Protein AF-A0A2V7D131-F1 (afdb_monomer_lite)

Structure (mmCIF, N/CA/C/O backbone):
data_AF-A0A2V7D131-F1
#
_entry.id   AF-A0A2V7D131-F1
#
loop_
_atom_site.group_PDB
_atom_site.id
_atom_site.type_symbol
_atom_site.label_atom_id
_atom_site.label_alt_id
_atom_site.label_comp_id
_atom_site.label_asym_id
_atom_site.label_entity_id
_atom_site.label_seq_id
_atom_site.pdbx_PDB_ins_code
_atom_site.Cartn_x
_atom_site.Cartn_y
_atom_site.Cartn_z
_atom_site.occupancy
_atom_site.B_iso_or_equiv
_atom_site.auth_seq_id
_atom_site.auth_comp_id
_atom_site.auth_asym_id
_atom_site.auth_atom_id
_atom_site.pdbx_PDB_model_num
ATOM 1 N N . MET A 1 1 ? -12.933 -25.892 36.777 1.00 50.97 1 MET A N 1
ATOM 2 C CA . MET A 1 1 ? -11.598 -25.516 36.263 1.00 50.97 1 MET A CA 1
ATOM 3 C C . MET A 1 1 ? -10.912 -26.830 35.918 1.00 50.97 1 MET A C 1
ATOM 5 O O . MET A 1 1 ? -10.945 -27.699 36.777 1.00 50.97 1 MET A O 1
ATOM 9 N N . LYS A 1 2 ? -10.465 -27.053 34.674 1.00 63.31 2 LYS A N 1
ATOM 10 C CA . LYS A 1 2 ? -9.803 -28.321 34.305 1.00 63.31 2 LYS A CA 1
ATOM 11 C C . LYS A 1 2 ? -8.409 -28.370 34.923 1.00 63.31 2 LYS A C 1
ATOM 13 O O . LYS A 1 2 ? -7.756 -27.329 34.990 1.00 63.31 2 LYS A O 1
ATOM 18 N N . ASP A 1 3 ? -7.990 -29.548 35.367 1.00 81.06 3 ASP A N 1
ATOM 19 C CA . ASP A 1 3 ? -6.649 -29.761 35.909 1.00 81.06 3 ASP A CA 1
ATOM 20 C C . ASP A 1 3 ? -5.622 -29.713 34.763 1.00 81.06 3 ASP A C 1
ATOM 22 O O . ASP A 1 3 ? -5.903 -30.169 33.650 1.00 81.06 3 ASP A O 1
ATOM 26 N N . LEU A 1 4 ? -4.435 -29.145 34.996 1.00 71.44 4 LEU A N 1
ATOM 27 C CA . LEU A 1 4 ? -3.406 -29.019 33.952 1.00 71.44 4 LEU A CA 1
ATOM 28 C C . LEU A 1 4 ? -2.977 -30.392 33.414 1.00 71.44 4 LEU A C 1
ATOM 30 O O . LEU A 1 4 ? -2.641 -30.518 32.238 1.00 71.44 4 LEU A O 1
ATOM 34 N N . CYS A 1 5 ? -3.060 -31.422 34.257 1.00 82.00 5 CYS A N 1
ATOM 35 C CA . CYS A 1 5 ? -2.783 -32.814 33.909 1.00 82.00 5 CYS A CA 1
ATOM 36 C C . CYS A 1 5 ? -3.754 -33.398 32.863 1.00 82.00 5 CYS A C 1
ATOM 38 O O . CYS A 1 5 ? -3.465 -34.435 32.270 1.00 82.00 5 CYS A O 1
ATOM 40 N N . GLU A 1 6 ? -4.897 -32.752 32.613 1.00 87.56 6 GLU A N 1
ATOM 41 C CA . GLU A 1 6 ? -5.899 -33.202 31.639 1.00 87.56 6 GLU A CA 1
ATOM 42 C C . GLU A 1 6 ? -5.685 -32.609 30.234 1.00 87.56 6 GLU A C 1
ATOM 44 O O . GLU A 1 6 ? -6.371 -32.992 29.277 1.00 87.56 6 GLU A O 1
ATOM 49 N N . VAL A 1 7 ? -4.740 -31.673 30.076 1.00 81.69 7 VAL A N 1
ATOM 50 C CA . VAL A 1 7 ? -4.440 -31.030 28.790 1.00 81.69 7 VAL A CA 1
ATOM 51 C C . VAL A 1 7 ? -3.560 -31.953 27.943 1.00 81.69 7 VAL A C 1
ATOM 53 O O . VAL A 1 7 ? -2.355 -32.061 28.143 1.00 81.69 7 VAL A O 1
ATOM 56 N N . LYS A 1 8 ? -4.172 -32.629 26.963 1.00 80.00 8 LYS A N 1
ATOM 57 C CA . LYS A 1 8 ? -3.493 -33.610 26.090 1.00 80.00 8 LYS A CA 1
ATOM 58 C C . LYS A 1 8 ? -2.602 -32.996 25.005 1.00 80.00 8 LYS A C 1
ATOM 60 O O . LYS A 1 8 ? -1.768 -33.695 24.440 1.00 80.00 8 LYS A O 1
ATOM 65 N N . ASN A 1 9 ? -2.825 -31.732 24.656 1.00 74.56 9 ASN A N 1
ATOM 66 C CA . ASN A 1 9 ? -2.108 -31.036 23.593 1.00 74.56 9 ASN A CA 1
ATOM 67 C C . ASN A 1 9 ? -2.204 -29.519 23.825 1.00 74.56 9 ASN A C 1
ATOM 69 O O . ASN A 1 9 ? -3.282 -29.025 24.151 1.00 74.56 9 ASN A O 1
ATOM 73 N N . PHE A 1 10 ? -1.095 -28.803 23.636 1.00 70.19 10 PHE A N 1
ATOM 74 C CA . PHE A 1 10 ? -1.008 -27.342 23.742 1.00 70.19 10 PHE A CA 1
ATOM 75 C C . PHE A 1 10 ? -1.137 -26.617 22.390 1.00 70.19 10 PHE A C 1
ATOM 77 O O . PHE A 1 10 ? -1.057 -25.394 22.354 1.00 70.19 10 PHE A O 1
ATOM 84 N N . GLY A 1 11 ? -1.364 -27.350 21.297 1.00 65.62 11 GLY A N 1
ATOM 85 C CA . GLY A 1 11 ? -1.467 -26.806 19.944 1.00 65.62 11 GLY A CA 1
ATOM 86 C C . GLY A 1 11 ? -0.171 -26.944 19.144 1.00 65.62 11 GLY A C 1
ATOM 87 O O . GLY A 1 11 ? 0.828 -27.492 19.616 1.00 65.62 11 GLY A O 1
ATOM 88 N N . ALA A 1 12 ? -0.205 -26.489 17.892 1.00 61.09 12 ALA A N 1
ATOM 89 C CA . ALA A 1 12 ? 0.971 -26.451 17.033 1.00 61.09 12 ALA A CA 1
ATOM 90 C C . ALA A 1 12 ? 1.884 -25.275 17.422 1.00 61.09 12 ALA A C 1
ATOM 92 O O . ALA A 1 12 ? 1.440 -24.256 17.937 1.00 61.09 12 ALA A O 1
ATOM 93 N N . ILE A 1 13 ? 3.184 -25.395 17.150 1.00 57.56 13 ILE A N 1
ATOM 94 C CA . ILE A 1 13 ? 4.185 -24.365 17.498 1.00 57.56 13 ILE A CA 1
ATOM 95 C C . ILE A 1 13 ? 3.969 -23.065 16.689 1.00 57.56 13 ILE A C 1
ATOM 97 O O . ILE A 1 13 ? 4.449 -21.996 17.071 1.00 57.56 13 ILE A O 1
ATOM 101 N N . ALA A 1 14 ? 3.259 -23.148 15.562 1.00 58.59 14 ALA A N 1
ATOM 102 C CA . ALA A 1 14 ? 3.001 -22.028 14.671 1.00 58.59 14 ALA A CA 1
ATOM 103 C C . ALA A 1 14 ? 1.663 -21.356 15.005 1.00 58.59 14 ALA A C 1
ATOM 105 O O . ALA A 1 14 ? 0.617 -21.749 14.506 1.00 58.59 14 ALA A O 1
ATOM 106 N N . ALA A 1 15 ? 1.726 -20.273 15.779 1.00 57.44 15 ALA A N 1
ATOM 107 C CA . ALA A 1 15 ? 0.575 -19.420 16.086 1.00 57.44 15 ALA A CA 1
ATOM 108 C C . ALA A 1 15 ? -0.019 -18.692 14.858 1.00 57.44 15 ALA A C 1
ATOM 110 O O . ALA A 1 15 ? -0.971 -17.938 15.007 1.00 57.44 15 ALA A O 1
ATOM 111 N N . GLU A 1 16 ? 0.568 -18.851 13.664 1.00 55.66 16 GLU A N 1
ATOM 112 C CA . GLU A 1 16 ? 0.116 -18.209 12.419 1.00 55.66 16 GLU A CA 1
ATOM 113 C C . GLU A 1 16 ? -1.157 -18.852 11.845 1.00 55.66 16 GLU A C 1
ATOM 115 O O . GLU A 1 16 ? -1.892 -18.174 11.130 1.00 55.66 16 GLU A O 1
ATOM 120 N N . ASP A 1 17 ? -1.423 -20.118 12.188 1.00 56.19 17 ASP A N 1
ATOM 121 C CA . ASP A 1 17 ? -2.595 -20.882 11.733 1.00 56.19 17 ASP A CA 1
ATOM 122 C C . ASP A 1 17 ? -3.728 -20.923 12.780 1.00 56.19 17 ASP A C 1
ATOM 124 O O . ASP A 1 17 ? -4.813 -21.446 12.512 1.00 56.19 17 ASP A O 1
ATOM 128 N N . ASP A 1 18 ? -3.486 -20.374 13.973 1.00 62.91 18 ASP A N 1
ATOM 129 C CA . ASP A 1 18 ? -4.479 -20.281 15.041 1.00 62.91 18 ASP A CA 1
ATOM 130 C C . ASP A 1 18 ? -5.432 -19.096 14.819 1.00 62.91 18 ASP A C 1
ATOM 132 O O . ASP A 1 18 ? -5.128 -18.136 14.109 1.00 62.91 18 ASP A O 1
ATOM 136 N N . ASP A 1 19 ? -6.597 -19.132 15.475 1.00 66.12 19 ASP A N 1
ATOM 137 C CA . ASP A 1 19 ? -7.554 -18.019 15.499 1.00 66.12 19 ASP A CA 1
ATOM 138 C C . ASP A 1 19 ? -6.999 -16.856 16.344 1.00 66.12 19 ASP A C 1
ATOM 140 O O . ASP A 1 19 ? -7.436 -16.604 17.471 1.00 66.12 19 ASP A O 1
ATOM 144 N N . ILE A 1 20 ? -5.989 -16.161 15.806 1.00 66.38 20 ILE A N 1
ATOM 145 C CA . ILE A 1 20 ? -5.284 -15.036 16.438 1.00 66.38 20 ILE A CA 1
ATOM 146 C C . ILE A 1 20 ? -6.285 -13.987 16.939 1.00 66.38 20 ILE A C 1
ATOM 148 O O . ILE A 1 20 ? -6.045 -13.380 17.982 1.00 66.38 20 ILE A O 1
ATOM 152 N N . LYS A 1 21 ? -7.443 -13.836 16.281 1.00 65.75 21 LYS A N 1
ATOM 153 C CA . LYS A 1 21 ? -8.531 -12.932 16.692 1.00 65.75 21 LYS A CA 1
ATOM 154 C C . LYS A 1 21 ? -8.971 -13.159 18.130 1.00 65.75 21 LYS A C 1
ATOM 156 O O . LYS A 1 21 ? -9.211 -12.201 18.859 1.00 65.75 21 LYS A O 1
ATOM 161 N N . ARG A 1 22 ? -9.086 -14.424 18.544 1.00 67.62 22 ARG A N 1
ATOM 162 C CA . ARG A 1 22 ? -9.542 -14.791 19.892 1.00 67.62 22 ARG A CA 1
ATOM 163 C C . ARG A 1 22 ? -8.502 -14.523 20.967 1.00 67.62 22 ARG A C 1
ATOM 165 O O . ARG A 1 22 ? -8.869 -14.347 22.125 1.00 67.62 22 ARG A O 1
ATOM 172 N N . PHE A 1 23 ? -7.227 -14.515 20.595 1.00 73.19 23 PHE A N 1
ATOM 173 C CA . PHE A 1 23 ? -6.116 -14.470 21.543 1.00 73.19 23 PHE A CA 1
ATOM 174 C C . PHE A 1 23 ? -5.333 -13.156 21.497 1.00 73.19 23 PHE A C 1
ATOM 176 O O . PHE A 1 23 ? -4.465 -12.934 22.342 1.00 73.19 23 PHE A O 1
ATOM 183 N N . PHE A 1 24 ? -5.629 -12.270 20.542 1.00 82.56 24 PHE A N 1
ATOM 184 C CA . PHE A 1 24 ? -4.979 -10.974 20.454 1.00 82.56 24 PHE A CA 1
ATOM 185 C C . PHE A 1 24 ? -5.442 -10.056 21.588 1.00 82.56 24 PHE A C 1
ATOM 187 O O . PHE A 1 24 ? -6.579 -9.582 21.623 1.00 82.56 24 PHE A O 1
ATOM 194 N N . VAL A 1 25 ? -4.522 -9.770 22.506 1.00 82.94 25 VAL A N 1
ATOM 195 C CA . VAL A 1 25 ? -4.705 -8.765 23.553 1.00 82.94 25 VAL A CA 1
ATOM 196 C C . VAL A 1 25 ? -4.211 -7.424 23.022 1.00 82.94 25 VAL A C 1
ATOM 198 O O . VAL A 1 25 ? -3.053 -7.296 22.624 1.00 82.94 25 VAL A O 1
ATOM 201 N N . GLN A 1 26 ? -5.090 -6.422 23.022 1.00 83.75 26 GLN A N 1
ATOM 202 C CA . GLN A 1 26 ? -4.735 -5.060 22.635 1.00 83.75 26 GLN A CA 1
ATOM 203 C C . GLN A 1 26 ? -3.676 -4.510 23.594 1.00 83.75 26 GLN A C 1
ATOM 205 O O . GLN A 1 26 ? -3.799 -4.615 24.813 1.00 83.75 26 GLN A O 1
ATOM 210 N N . THR A 1 27 ? -2.609 -3.958 23.025 1.00 87.25 27 THR A N 1
ATOM 211 C CA . THR A 1 27 ? -1.485 -3.381 23.771 1.00 87.25 27 THR A CA 1
ATOM 212 C C . THR A 1 27 ? -1.377 -1.895 23.445 1.00 87.25 27 THR A C 1
ATOM 214 O O . THR A 1 27 ? -1.829 -1.503 22.372 1.00 87.25 27 THR A O 1
ATOM 217 N N . PRO A 1 28 ? -0.697 -1.073 24.263 1.00 89.88 28 PRO A N 1
ATOM 218 C CA . PRO A 1 28 ? -0.466 0.334 23.921 1.00 89.88 28 PRO A CA 1
ATOM 219 C C . PRO A 1 28 ? 0.225 0.527 22.560 1.00 89.88 28 PRO A C 1
ATOM 221 O O . PRO A 1 28 ? -0.005 1.507 21.867 1.00 89.88 28 PRO A O 1
ATOM 224 N N . VAL A 1 29 ? 1.037 -0.449 22.129 1.00 89.94 29 VAL A N 1
ATOM 225 C CA . VAL A 1 29 ? 1.670 -0.434 20.800 1.00 89.94 29 VAL A CA 1
ATOM 226 C C . VAL A 1 29 ? 0.631 -0.510 19.681 1.00 89.94 29 VAL A C 1
ATOM 228 O O . VAL A 1 29 ? 0.853 0.070 18.625 1.00 89.94 29 VAL A O 1
ATOM 231 N N . TYR A 1 30 ? -0.482 -1.217 19.888 1.00 90.19 30 TYR A N 1
ATOM 232 C CA . TYR A 1 30 ? -1.583 -1.234 18.928 1.00 90.19 30 TYR A CA 1
ATOM 233 C C . TYR A 1 30 ? -2.188 0.166 18.781 1.00 90.19 30 TYR A C 1
ATOM 235 O O . TYR A 1 30 ? -2.276 0.653 17.659 1.00 90.19 30 TYR A O 1
ATOM 243 N N . ASP A 1 31 ? -2.494 0.836 19.893 1.00 89.56 31 ASP A N 1
ATOM 244 C CA . ASP A 1 31 ? -3.101 2.176 19.895 1.00 89.56 31 ASP A CA 1
ATOM 245 C C . ASP A 1 31 ? -2.160 3.226 19.278 1.00 89.56 31 ASP A C 1
ATOM 247 O O . ASP A 1 31 ? -2.574 4.085 18.494 1.00 89.56 31 ASP A O 1
ATOM 251 N N . ASP A 1 32 ? -0.859 3.129 19.572 1.00 91.81 32 ASP A N 1
ATOM 252 C CA . ASP A 1 32 ? 0.162 3.986 18.968 1.00 91.81 32 ASP A CA 1
ATOM 253 C C . ASP A 1 32 ? 0.207 3.821 17.439 1.00 91.81 32 ASP A C 1
ATOM 255 O O . ASP A 1 32 ? 0.414 4.795 16.715 1.00 91.81 32 ASP A O 1
ATOM 259 N N . VAL A 1 33 ? 0.059 2.589 16.938 1.00 90.88 33 VAL A N 1
ATOM 260 C CA . VAL A 1 33 ? 0.113 2.299 15.498 1.00 90.88 33 VAL A CA 1
ATOM 261 C C . VAL A 1 33 ? -1.187 2.696 14.809 1.00 90.88 33 VAL A C 1
ATOM 263 O O . VAL A 1 33 ? -1.138 3.320 13.753 1.00 90.88 33 VAL A O 1
ATOM 266 N N . GLU A 1 34 ? -2.334 2.396 15.415 1.00 87.94 34 GLU A N 1
ATOM 267 C CA . GLU A 1 34 ? -3.658 2.789 14.921 1.00 87.94 34 GLU A CA 1
ATOM 268 C C . GLU A 1 34 ? -3.796 4.317 14.822 1.00 87.94 34 GLU A C 1
ATOM 270 O O . GLU A 1 34 ? -4.268 4.833 13.811 1.00 87.94 34 GLU A O 1
ATOM 275 N N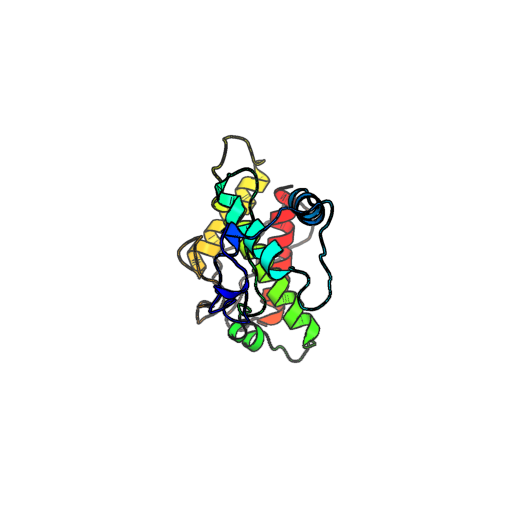 . SER A 1 35 ? -3.313 5.059 15.825 1.00 88.19 35 SER A N 1
ATOM 276 C CA . SER A 1 35 ? -3.309 6.532 15.817 1.00 88.19 35 SER A CA 1
ATOM 277 C C . SER A 1 35 ? -2.259 7.154 14.887 1.00 88.19 35 SER A C 1
ATOM 279 O O . SER A 1 35 ? -2.271 8.364 14.666 1.00 88.19 35 SER A O 1
ATOM 281 N N . GLY A 1 36 ? -1.321 6.357 14.370 1.00 88.06 36 GLY A N 1
ATOM 282 C CA . GLY A 1 36 ? -0.188 6.834 13.577 1.00 88.06 36 GLY A CA 1
ATOM 283 C C . GLY A 1 36 ? 0.950 7.464 14.391 1.00 88.06 36 GLY A C 1
ATOM 284 O O . GLY A 1 36 ? 1.953 7.869 13.802 1.00 88.06 36 GLY A O 1
ATOM 285 N N . THR A 1 37 ? 0.850 7.503 15.725 1.00 93.00 37 THR A N 1
ATOM 286 C CA . THR A 1 37 ? 1.911 7.984 16.634 1.00 93.00 37 THR A CA 1
ATOM 287 C C . THR A 1 37 ? 3.175 7.121 16.533 1.00 93.00 37 THR A C 1
ATOM 289 O O . THR A 1 37 ? 4.296 7.609 16.690 1.00 93.00 37 THR A O 1
ATOM 292 N N . ARG A 1 38 ? 3.016 5.830 16.213 1.00 91.88 38 ARG A N 1
ATOM 293 C CA . ARG A 1 38 ? 4.103 4.892 15.926 1.00 91.88 38 ARG A CA 1
ATOM 294 C C . ARG A 1 38 ? 3.951 4.310 14.529 1.00 91.88 38 ARG A C 1
ATOM 296 O O . ARG A 1 38 ? 3.079 3.496 14.266 1.00 91.88 38 ARG A O 1
ATOM 303 N N . GLN A 1 39 ? 4.888 4.653 13.654 1.00 90.19 39 GLN A N 1
ATOM 304 C CA . GLN A 1 39 ? 4.881 4.198 12.259 1.00 90.19 39 GLN A CA 1
ATOM 305 C C . GLN A 1 39 ? 5.743 2.950 12.025 1.00 90.19 39 GLN A C 1
ATOM 307 O O . GLN A 1 39 ? 5.581 2.252 11.027 1.00 90.19 39 GLN A O 1
ATOM 312 N N . VAL A 1 40 ? 6.675 2.661 12.938 1.00 92.31 40 VAL A N 1
ATOM 313 C CA . VAL A 1 40 ? 7.636 1.563 12.797 1.00 92.31 40 VAL A CA 1
ATOM 314 C C . VAL A 1 40 ? 7.599 0.679 14.038 1.00 92.31 40 VAL A C 1
ATOM 316 O O . VAL A 1 40 ? 7.800 1.140 15.162 1.00 92.31 40 VAL A O 1
ATOM 319 N N . VAL A 1 41 ? 7.371 -0.618 13.825 1.00 91.06 41 VAL A N 1
ATOM 320 C CA . VAL A 1 41 ? 7.343 -1.631 14.886 1.00 91.06 41 VAL A CA 1
ATOM 321 C C . VAL A 1 41 ? 8.481 -2.623 14.673 1.00 91.06 41 VAL A C 1
ATOM 323 O O . VAL A 1 41 ? 8.474 -3.417 13.734 1.00 91.06 41 VAL A O 1
ATOM 326 N N . ILE A 1 42 ? 9.460 -2.604 15.578 1.00 91.38 42 ILE A N 1
ATOM 327 C CA . ILE A 1 42 ? 10.614 -3.511 15.579 1.00 91.38 42 ILE A CA 1
ATOM 328 C C . ILE A 1 42 ? 10.564 -4.353 16.854 1.00 91.38 42 ILE A C 1
ATOM 330 O O . ILE A 1 42 ? 10.196 -3.872 17.921 1.00 91.38 42 ILE A O 1
ATOM 334 N N . GLY A 1 43 ? 10.941 -5.627 16.758 1.00 88.62 43 GLY A N 1
ATOM 335 C CA . GLY A 1 43 ? 10.969 -6.517 17.914 1.00 88.62 43 GLY A CA 1
ATOM 336 C C . GLY A 1 43 ? 11.554 -7.884 17.589 1.00 88.62 43 GLY A C 1
ATOM 337 O O . GLY A 1 43 ? 11.597 -8.296 16.426 1.00 88.62 43 GLY A O 1
ATOM 338 N N . ARG A 1 44 ? 11.967 -8.616 18.627 1.00 89.50 44 ARG A N 1
ATOM 339 C CA . ARG A 1 44 ? 12.545 -9.968 18.517 1.00 89.50 44 ARG A CA 1
ATOM 340 C C . ARG A 1 44 ? 11.569 -10.960 17.861 1.00 89.50 44 ARG A C 1
ATOM 342 O O . ARG A 1 44 ? 10.363 -10.708 17.758 1.00 89.50 44 ARG A O 1
ATOM 349 N N . LYS A 1 45 ? 12.079 -12.101 17.386 1.00 85.12 45 LYS A N 1
ATOM 350 C CA . LYS A 1 45 ? 11.230 -13.220 16.935 1.00 85.12 45 LYS A CA 1
ATOM 351 C C . LYS A 1 45 ? 10.296 -13.633 18.083 1.00 85.12 45 LYS A C 1
ATOM 353 O O . LYS A 1 45 ? 10.738 -13.683 19.225 1.00 85.12 45 LYS A O 1
ATOM 358 N N . GLY A 1 46 ? 9.017 -13.859 17.782 1.00 81.62 46 GLY A N 1
ATOM 359 C CA . GLY A 1 46 ? 7.993 -14.177 18.787 1.00 81.62 46 GLY A CA 1
ATOM 360 C C . GLY A 1 46 ? 7.365 -12.972 19.504 1.00 81.62 46 GLY A C 1
ATOM 361 O O . GLY A 1 46 ? 6.415 -13.158 20.246 1.00 81.62 46 GLY A O 1
ATOM 362 N N . ALA A 1 47 ? 7.805 -11.733 19.250 1.00 84.94 47 ALA A N 1
ATOM 363 C CA . ALA A 1 47 ? 7.253 -10.534 19.905 1.00 84.94 47 ALA A CA 1
ATOM 364 C C . ALA A 1 47 ? 5.845 -10.106 19.416 1.00 84.94 47 ALA A C 1
ATOM 366 O O . ALA A 1 47 ? 5.465 -8.957 19.594 1.00 84.94 47 ALA A O 1
ATOM 367 N N . GLY A 1 48 ? 5.102 -10.972 18.719 1.00 85.25 48 GLY A N 1
ATOM 368 C CA . GLY A 1 48 ? 3.721 -10.681 18.306 1.00 85.25 48 GLY A CA 1
ATOM 369 C C . GLY A 1 48 ? 3.538 -9.687 17.148 1.00 85.25 48 GLY A C 1
ATOM 370 O O . GLY A 1 48 ? 2.416 -9.274 16.891 1.00 85.25 48 GLY A O 1
ATOM 371 N N . LYS A 1 49 ? 4.591 -9.317 16.403 1.00 89.94 49 LYS A N 1
ATOM 372 C CA . LYS A 1 49 ? 4.489 -8.365 15.269 1.00 89.94 49 LYS A CA 1
ATOM 373 C C . LYS A 1 49 ? 3.473 -8.794 14.203 1.00 89.94 49 LYS A C 1
ATOM 375 O O . LYS A 1 49 ? 2.707 -7.968 13.726 1.00 89.94 49 LYS A O 1
ATOM 380 N N . THR A 1 50 ? 3.462 -10.080 13.848 1.00 86.19 50 THR A N 1
ATOM 381 C CA . THR A 1 50 ? 2.494 -10.639 12.892 1.00 86.19 50 THR A CA 1
ATOM 382 C C . THR A 1 50 ? 1.073 -10.550 13.440 1.00 86.19 50 THR A C 1
ATOM 384 O O . THR A 1 50 ? 0.171 -10.162 12.710 1.00 86.19 50 THR A O 1
ATOM 387 N N . ALA A 1 51 ? 0.882 -10.829 14.733 1.00 86.44 51 ALA A N 1
ATOM 388 C CA . ALA A 1 51 ? -0.420 -10.716 15.381 1.00 86.44 51 ALA A CA 1
ATOM 389 C C . ALA A 1 51 ? -0.914 -9.261 15.410 1.00 86.44 51 ALA A C 1
ATOM 391 O O . ALA A 1 51 ? -2.067 -9.010 15.087 1.00 86.44 51 ALA A O 1
ATOM 392 N N . LEU A 1 52 ? -0.028 -8.299 15.700 1.00 88.81 52 LEU A N 1
ATOM 393 C CA . LEU A 1 52 ? -0.335 -6.868 15.619 1.00 88.81 52 LEU A CA 1
ATOM 394 C C . LEU A 1 52 ? -0.755 -6.454 14.198 1.00 88.81 52 LEU A C 1
ATOM 396 O O . LEU A 1 52 ? -1.761 -5.775 14.030 1.00 88.81 52 LEU A O 1
ATOM 400 N N . TYR A 1 53 ? -0.003 -6.884 13.180 1.00 88.31 53 TYR A N 1
ATOM 401 C CA . TYR A 1 53 ? -0.315 -6.628 11.771 1.00 88.31 53 TYR A CA 1
ATOM 402 C C . TYR A 1 53 ? -1.684 -7.193 11.363 1.00 88.31 53 TYR A C 1
ATOM 404 O O . TYR A 1 53 ? -2.472 -6.487 10.739 1.00 88.31 53 TYR A O 1
ATOM 412 N N . LEU A 1 54 ? -1.981 -8.444 11.730 1.00 86.56 54 LEU A N 1
ATOM 413 C CA . LEU A 1 54 ? -3.267 -9.075 11.426 1.00 86.56 54 LEU A CA 1
ATOM 414 C C . LEU A 1 54 ? -4.415 -8.372 12.156 1.00 86.56 54 LEU A C 1
ATOM 416 O O . LEU A 1 54 ? -5.405 -8.027 11.519 1.00 86.56 54 LEU A O 1
ATOM 420 N N . ALA A 1 55 ? -4.241 -8.060 13.443 1.00 86.44 55 ALA A N 1
ATOM 421 C CA . ALA A 1 55 ? -5.246 -7.356 14.233 1.00 86.44 55 ALA A CA 1
ATOM 422 C C . ALA A 1 55 ? -5.604 -5.980 13.644 1.00 86.44 55 ALA A C 1
ATOM 424 O O . ALA A 1 55 ? -6.779 -5.622 13.617 1.00 86.44 55 ALA A O 1
ATOM 425 N N . LEU A 1 56 ? -4.617 -5.224 13.143 1.00 87.19 56 LEU A N 1
ATOM 426 C CA . LEU A 1 56 ? -4.847 -3.932 12.483 1.00 87.19 56 LEU A CA 1
ATOM 427 C C . LEU A 1 56 ? -5.672 -4.071 11.201 1.00 87.19 56 LEU A C 1
ATOM 429 O O . LEU A 1 56 ? -6.544 -3.250 10.946 1.00 87.19 56 LEU A O 1
ATOM 433 N N . ILE A 1 57 ? -5.408 -5.099 10.391 1.00 86.12 57 ILE A N 1
ATOM 434 C CA . ILE A 1 57 ? -6.144 -5.332 9.140 1.00 86.12 57 ILE A CA 1
ATOM 435 C C . ILE A 1 57 ? -7.572 -5.781 9.434 1.00 86.12 57 ILE A C 1
ATOM 437 O O . ILE A 1 57 ? -8.515 -5.296 8.817 1.00 86.12 57 ILE A O 1
ATOM 441 N N . GLU A 1 58 ? -7.743 -6.696 10.381 1.00 81.50 58 GLU A N 1
ATOM 442 C CA . GLU A 1 58 ? -9.042 -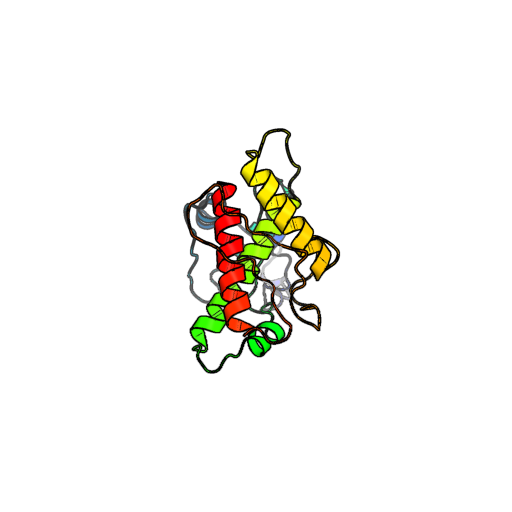7.289 10.698 1.00 81.50 58 GLU A CA 1
ATOM 443 C C . GLU A 1 58 ? -9.997 -6.303 11.370 1.00 81.50 58 GLU A C 1
ATOM 445 O O . GLU A 1 58 ? -11.203 -6.380 11.164 1.00 81.50 58 GLU A O 1
ATOM 450 N N . ARG A 1 59 ? -9.480 -5.351 12.151 1.00 78.75 59 ARG A N 1
ATOM 451 C CA . ARG A 1 59 ? -10.318 -4.356 12.831 1.00 78.75 59 ARG A CA 1
ATOM 452 C C . ARG A 1 59 ? -10.818 -3.237 11.922 1.00 78.75 59 ARG A C 1
ATOM 454 O O . ARG A 1 59 ? -11.688 -2.495 12.346 1.00 78.75 59 ARG A O 1
ATOM 461 N N . THR A 1 60 ? -10.387 -3.183 10.660 1.00 73.12 60 THR A N 1
ATOM 462 C CA . THR A 1 60 ? -10.922 -2.226 9.668 1.00 73.12 60 THR A CA 1
ATOM 463 C C . THR A 1 60 ? -12.416 -2.402 9.377 1.00 73.12 60 THR A C 1
ATOM 465 O O . THR A 1 60 ? -13.061 -1.477 8.878 1.00 73.12 60 THR A O 1
ATOM 468 N N . ASP A 1 61 ? -12.992 -3.557 9.731 1.00 66.19 61 ASP A N 1
ATOM 469 C CA . ASP A 1 61 ? -14.429 -3.827 9.622 1.00 66.19 61 ASP A CA 1
ATOM 470 C C . ASP A 1 61 ? -15.281 -2.844 10.453 1.00 66.19 61 ASP A C 1
ATOM 472 O O . ASP A 1 61 ? -16.446 -2.604 10.125 1.00 66.19 61 ASP A O 1
ATOM 476 N N . ASP A 1 62 ? -14.703 -2.213 11.485 1.00 65.19 62 ASP A N 1
ATOM 477 C CA . ASP A 1 62 ? -15.371 -1.203 12.315 1.00 65.19 62 ASP A CA 1
ATOM 478 C C . ASP A 1 62 ? -15.460 0.201 11.666 1.00 65.19 62 ASP A C 1
ATOM 480 O O . ASP A 1 62 ? -16.023 1.131 12.253 1.00 65.19 62 ASP A O 1
ATOM 484 N N . ARG A 1 63 ? -14.972 0.342 10.421 1.00 61.66 63 ARG A N 1
ATOM 485 C CA . ARG A 1 63 ? -14.990 1.541 9.557 1.00 61.66 63 ARG A CA 1
ATOM 486 C C . ARG A 1 63 ? -14.371 2.812 10.156 1.00 61.66 63 ARG A C 1
ATOM 488 O O . ARG A 1 63 ? -14.563 3.889 9.585 1.00 61.66 63 ARG A O 1
ATOM 495 N N . LYS A 1 64 ? -13.638 2.743 11.272 1.00 71.12 64 LYS A N 1
ATOM 496 C CA . LYS A 1 64 ? -13.013 3.941 11.868 1.00 71.12 64 LYS A CA 1
ATOM 497 C C . LYS A 1 64 ? -11.706 4.335 11.189 1.00 71.12 64 LYS A C 1
ATOM 499 O O . LYS A 1 64 ? -11.357 5.513 11.195 1.00 71.12 64 LYS A O 1
ATOM 504 N N . PHE A 1 65 ? -11.018 3.374 10.584 1.00 77.75 65 PHE A N 1
ATOM 505 C CA . PHE A 1 65 ? -9.791 3.580 9.823 1.00 77.75 65 PHE A CA 1
ATOM 506 C C . PHE A 1 65 ? -9.654 2.514 8.728 1.00 77.75 65 PHE A C 1
ATOM 508 O O . PHE A 1 65 ? -10.370 1.513 8.713 1.00 77.75 65 PHE A O 1
ATOM 515 N N . PHE A 1 66 ? -8.720 2.736 7.804 1.00 80.06 66 PHE A N 1
ATOM 516 C CA . PHE A 1 66 ? -8.423 1.814 6.711 1.00 80.06 66 PHE A CA 1
ATOM 517 C C . PHE A 1 66 ? -7.022 1.246 6.878 1.00 80.06 66 PHE A C 1
ATOM 519 O O . PHE A 1 66 ? -6.071 1.978 7.148 1.00 80.06 66 PHE A O 1
ATOM 526 N N . ALA A 1 67 ? -6.883 -0.056 6.655 1.00 83.75 67 ALA A N 1
ATOM 527 C CA . ALA A 1 67 ? -5.599 -0.733 6.618 1.00 83.75 67 ALA A CA 1
ATOM 528 C C . ALA A 1 67 ? -5.567 -1.708 5.439 1.00 83.75 67 ALA A C 1
ATOM 530 O O . ALA A 1 67 ? -6.503 -2.473 5.198 1.00 83.75 67 ALA A O 1
ATOM 531 N N . ARG A 1 68 ? -4.465 -1.678 4.689 1.00 83.56 68 ARG A N 1
ATOM 532 C CA . ARG A 1 68 ? -4.168 -2.640 3.626 1.00 83.56 68 ARG A CA 1
ATOM 533 C C . ARG A 1 68 ? -2.855 -3.330 3.940 1.00 83.56 68 ARG A C 1
ATOM 535 O O . ARG A 1 68 ? -1.845 -2.691 4.221 1.00 83.56 68 ARG A O 1
ATOM 542 N N . GLY A 1 69 ? -2.900 -4.654 3.915 1.00 84.94 69 GLY A N 1
ATOM 543 C CA . GLY A 1 69 ? -1.757 -5.493 4.208 1.00 84.94 69 GLY A CA 1
ATOM 544 C C . GLY A 1 69 ? -0.833 -5.649 3.009 1.00 84.94 69 GLY A C 1
ATOM 545 O O . GLY A 1 69 ? -1.227 -6.225 1.999 1.00 84.94 69 GLY A O 1
ATOM 546 N N . LEU A 1 70 ? 0.408 -5.191 3.148 1.00 85.50 70 LEU A N 1
ATOM 547 C CA . LEU A 1 70 ? 1.477 -5.393 2.175 1.00 85.50 70 LEU A CA 1
ATOM 548 C C . LEU A 1 70 ? 2.536 -6.329 2.762 1.00 85.50 70 LEU A C 1
ATOM 550 O O . LEU A 1 70 ? 3.499 -5.894 3.393 1.00 85.50 70 LEU A O 1
ATOM 554 N N . ALA A 1 71 ? 2.358 -7.637 2.579 1.00 83.56 71 ALA A N 1
ATOM 555 C CA . ALA A 1 71 ? 3.322 -8.614 3.070 1.00 83.56 71 ALA A CA 1
ATOM 556 C C . ALA A 1 71 ? 4.483 -8.802 2.081 1.00 83.56 71 ALA A C 1
ATOM 558 O O . ALA A 1 71 ? 4.296 -8.862 0.869 1.00 83.56 71 ALA A O 1
ATOM 559 N N . PHE A 1 72 ? 5.700 -8.983 2.598 1.00 79.88 72 PHE A N 1
ATOM 560 C CA . PHE A 1 72 ? 6.886 -9.212 1.762 1.00 79.88 72 PHE A CA 1
ATOM 561 C C . PHE A 1 72 ? 6.771 -10.466 0.876 1.00 79.88 72 PHE A C 1
ATOM 563 O O . PHE A 1 72 ? 7.275 -10.485 -0.243 1.00 79.88 72 PHE A O 1
ATOM 570 N N . ARG A 1 73 ? 6.068 -11.508 1.345 1.00 79.06 73 ARG A N 1
ATOM 571 C CA . ARG A 1 73 ? 5.793 -12.723 0.553 1.00 79.06 73 ARG A CA 1
ATOM 572 C C . ARG A 1 73 ? 4.962 -12.447 -0.703 1.00 79.06 73 ARG A C 1
ATOM 574 O O . ARG A 1 73 ? 5.073 -13.179 -1.677 1.00 79.06 73 ARG A O 1
ATOM 581 N N . ASP A 1 74 ? 4.151 -11.393 -0.662 1.00 75.81 74 ASP A N 1
ATOM 582 C CA . ASP A 1 74 ? 3.277 -10.951 -1.744 1.00 75.81 74 ASP A CA 1
ATOM 583 C C . ASP A 1 74 ? 3.997 -9.976 -2.693 1.00 75.81 74 ASP A C 1
ATOM 585 O O . ASP A 1 74 ? 3.371 -9.361 -3.560 1.00 75.81 74 ASP A O 1
ATOM 589 N N . TYR A 1 75 ? 5.318 -9.817 -2.546 1.00 79.69 75 TYR A N 1
ATOM 590 C CA . TYR A 1 75 ? 6.102 -8.968 -3.426 1.00 79.69 75 TYR A CA 1
ATOM 591 C C . TYR A 1 75 ? 6.082 -9.511 -4.866 1.00 79.69 75 TYR A C 1
ATOM 593 O O . TYR A 1 75 ? 6.405 -10.682 -5.095 1.00 79.69 75 TYR A O 1
ATOM 601 N N . PRO A 1 76 ? 5.744 -8.683 -5.869 1.00 75.62 76 PRO A N 1
ATOM 602 C CA . PRO A 1 76 ? 5.661 -9.108 -7.257 1.00 75.62 76 PRO A CA 1
ATOM 603 C C . PRO A 1 76 ? 7.066 -9.242 -7.858 1.00 75.62 76 PRO A C 1
ATOM 605 O O . PRO A 1 76 ? 7.544 -8.382 -8.594 1.00 75.62 76 PRO A O 1
ATOM 608 N N . TRP A 1 77 ? 7.744 -10.356 -7.588 1.00 77.06 77 TRP A N 1
ATOM 609 C CA . TRP A 1 77 ? 9.083 -10.631 -8.124 1.00 77.06 77 TRP A CA 1
ATOM 610 C C . TRP A 1 77 ? 9.142 -10.585 -9.653 1.00 77.06 77 TRP A C 1
ATOM 612 O O . TRP A 1 77 ? 10.118 -10.099 -10.222 1.00 77.06 77 TRP A O 1
ATOM 622 N N . ALA A 1 78 ? 8.071 -11.027 -10.318 1.00 72.69 78 ALA A N 1
ATOM 623 C CA . ALA A 1 78 ? 7.946 -10.935 -11.769 1.00 72.69 78 ALA A CA 1
ATOM 624 C C . ALA A 1 78 ? 7.969 -9.480 -12.259 1.00 72.69 78 ALA A C 1
ATOM 626 O O . ALA A 1 78 ? 8.525 -9.199 -13.319 1.00 72.69 78 ALA A O 1
ATOM 627 N N . LEU A 1 79 ? 7.404 -8.555 -11.477 1.00 70.25 79 LEU A N 1
ATOM 628 C CA . LEU A 1 79 ? 7.495 -7.136 -11.769 1.00 70.25 79 LEU A CA 1
ATOM 629 C C . LEU A 1 79 ? 8.923 -6.627 -11.607 1.00 70.25 79 LEU A C 1
ATOM 631 O O . LEU A 1 79 ? 9.488 -6.026 -12.517 1.00 70.25 79 LEU A O 1
ATOM 635 N N . HIS A 1 80 ? 9.504 -6.901 -10.443 1.00 76.19 80 HIS A N 1
ATOM 636 C CA . HIS A 1 80 ? 10.847 -6.454 -10.106 1.00 76.19 80 HIS A CA 1
ATOM 637 C C . HIS A 1 80 ? 11.879 -6.892 -11.158 1.00 76.19 80 HIS A C 1
ATOM 639 O O . HIS A 1 80 ? 12.743 -6.109 -11.547 1.00 76.19 80 HIS A O 1
ATOM 645 N N . ALA A 1 81 ? 11.760 -8.126 -11.658 1.00 74.56 81 ALA A N 1
ATOM 646 C CA . ALA A 1 81 ? 12.640 -8.666 -12.689 1.00 74.56 81 ALA A CA 1
ATOM 647 C C . ALA A 1 81 ? 12.508 -7.942 -14.042 1.00 74.56 81 ALA A C 1
ATOM 649 O O . ALA A 1 81 ? 13.503 -7.777 -14.740 1.00 74.56 81 ALA A O 1
ATOM 650 N N . ARG A 1 82 ? 11.305 -7.483 -14.413 1.00 71.12 82 ARG A N 1
ATOM 651 C CA . ARG A 1 82 ? 11.063 -6.778 -15.686 1.00 71.12 82 ARG A CA 1
ATOM 652 C C . ARG A 1 82 ? 11.614 -5.353 -15.705 1.00 71.12 82 ARG A C 1
ATOM 654 O O . ARG A 1 82 ? 11.913 -4.845 -16.777 1.00 71.12 82 ARG A O 1
ATOM 661 N N . TYR A 1 83 ? 11.790 -4.738 -14.538 1.00 65.75 83 TYR A N 1
ATOM 662 C CA . TYR A 1 83 ? 12.397 -3.411 -14.389 1.00 65.75 83 TYR A CA 1
ATOM 663 C C . TYR A 1 83 ? 13.896 -3.460 -14.095 1.00 65.75 83 TYR A C 1
ATOM 665 O O . TYR A 1 83 ? 14.465 -2.507 -13.562 1.00 65.75 83 TYR A O 1
ATOM 673 N N . ALA A 1 84 ? 14.549 -4.582 -14.405 1.00 63.00 84 ALA A N 1
ATOM 674 C CA . ALA A 1 84 ? 15.988 -4.737 -14.294 1.00 63.00 84 ALA A CA 1
ATOM 675 C C . ALA A 1 84 ? 16.725 -3.927 -15.373 1.00 63.00 84 ALA A C 1
ATOM 677 O O . ALA A 1 84 ? 17.236 -4.497 -16.331 1.00 63.00 84 ALA A O 1
ATOM 678 N N . HIS A 1 85 ? 16.806 -2.602 -15.221 1.00 67.00 85 HIS A N 1
ATOM 679 C CA . HIS A 1 85 ? 17.675 -1.790 -16.070 1.00 67.00 85 HIS A CA 1
ATOM 680 C C . HIS A 1 85 ? 19.136 -1.858 -15.585 1.00 67.00 85 HIS A C 1
ATOM 682 O O . HIS A 1 85 ? 19.372 -1.741 -14.373 1.00 67.00 85 HIS A O 1
ATOM 688 N N . PRO A 1 86 ? 20.123 -2.019 -16.493 1.00 65.50 86 PRO A N 1
ATOM 689 C CA . PRO A 1 86 ? 21.541 -2.119 -16.137 1.00 65.50 86 PRO A CA 1
ATOM 690 C C . PRO A 1 86 ? 22.091 -0.897 -15.394 1.00 65.50 86 PRO A C 1
ATOM 692 O O . PRO A 1 86 ? 22.991 -1.045 -14.574 1.00 65.50 86 PRO A O 1
ATOM 695 N N . ALA A 1 87 ? 21.546 0.294 -15.662 1.00 71.06 87 ALA A N 1
ATOM 696 C CA . ALA A 1 87 ? 21.996 1.539 -15.033 1.00 71.06 87 ALA A CA 1
ATOM 697 C C . ALA A 1 87 ? 21.475 1.744 -13.600 1.00 71.06 87 ALA A C 1
ATOM 699 O O . ALA A 1 87 ? 21.964 2.629 -12.910 1.00 71.06 87 ALA A O 1
ATOM 700 N N . MET A 1 88 ? 20.504 0.944 -13.145 1.00 73.56 88 MET A N 1
ATOM 701 C CA . MET A 1 88 ? 20.009 1.012 -11.769 1.00 73.56 88 MET A CA 1
ATOM 702 C C . MET A 1 88 ? 20.687 -0.032 -10.891 1.00 73.56 88 MET A C 1
ATOM 704 O O . MET A 1 88 ? 20.944 -1.172 -11.293 1.00 73.56 88 MET A O 1
ATOM 708 N N . THR A 1 89 ? 20.897 0.313 -9.631 1.00 82.69 89 THR A N 1
ATOM 709 C CA . THR A 1 89 ? 21.270 -0.656 -8.610 1.00 82.69 89 THR A CA 1
ATOM 710 C C . THR A 1 89 ? 20.087 -1.574 -8.287 1.00 82.69 89 THR A C 1
ATOM 712 O O . THR A 1 89 ? 18.913 -1.257 -8.494 1.00 82.69 89 THR A O 1
ATOM 715 N N . ARG A 1 90 ? 20.375 -2.753 -7.723 1.00 79.62 90 ARG A N 1
ATOM 716 C CA . ARG A 1 90 ? 19.327 -3.664 -7.223 1.00 79.62 90 ARG A CA 1
ATOM 717 C C . ARG A 1 90 ? 18.440 -2.990 -6.171 1.00 79.62 90 ARG A C 1
ATOM 719 O O . ARG A 1 90 ? 17.241 -3.257 -6.124 1.00 79.62 90 ARG A O 1
ATOM 726 N N . TYR A 1 91 ? 19.043 -2.138 -5.347 1.00 82.94 91 TYR A N 1
ATOM 727 C CA . TYR A 1 91 ? 18.366 -1.417 -4.280 1.00 82.94 91 TYR A CA 1
ATOM 728 C C . TYR A 1 91 ? 17.343 -0.412 -4.826 1.00 82.94 91 TYR A C 1
ATOM 730 O O . TYR A 1 91 ? 16.185 -0.446 -4.417 1.00 82.94 91 TYR A O 1
ATOM 738 N N . GLU A 1 92 ? 17.727 0.415 -5.801 1.00 82.44 92 GLU A N 1
ATOM 739 C CA . GLU A 1 92 ? 16.831 1.415 -6.406 1.00 82.44 92 GLU A CA 1
ATOM 740 C C . GLU A 1 92 ? 15.614 0.766 -7.062 1.00 82.44 92 GLU A C 1
ATOM 742 O O . GLU A 1 92 ? 14.480 1.178 -6.823 1.00 82.44 92 GLU A O 1
ATOM 747 N N 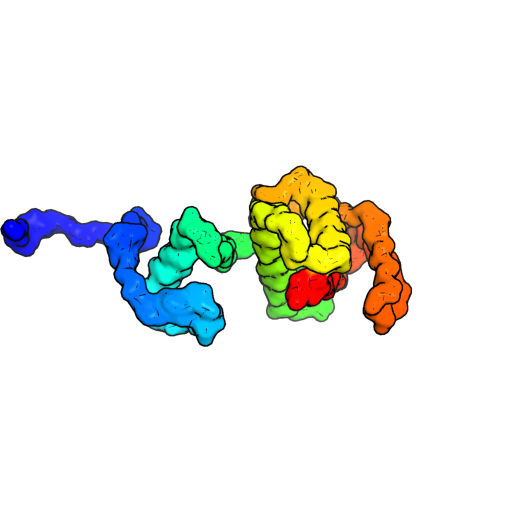. ARG A 1 93 ? 15.817 -0.335 -7.793 1.00 80.38 93 ARG A N 1
ATOM 748 C CA . ARG A 1 93 ? 14.710 -1.095 -8.396 1.00 80.38 93 ARG A CA 1
ATOM 749 C C . ARG A 1 93 ? 13.735 -1.641 -7.366 1.00 80.38 93 ARG A C 1
ATOM 751 O O . ARG A 1 93 ? 12.520 -1.654 -7.581 1.00 80.38 93 ARG A O 1
ATOM 758 N N . PHE A 1 94 ? 14.275 -2.134 -6.256 1.00 83.31 94 PHE A N 1
ATOM 759 C CA . PHE A 1 94 ? 13.474 -2.665 -5.165 1.00 83.31 94 PHE A CA 1
ATOM 760 C C . PHE A 1 94 ? 12.626 -1.556 -4.540 1.00 83.31 94 PHE A C 1
ATOM 762 O O . PHE A 1 94 ? 11.416 -1.732 -4.385 1.00 83.31 94 PHE A O 1
ATOM 769 N N . LEU A 1 95 ? 13.240 -0.399 -4.276 1.00 85.69 95 LEU A N 1
ATOM 770 C CA . LEU A 1 95 ? 12.571 0.781 -3.740 1.00 85.69 95 LEU A CA 1
ATOM 771 C C . LEU A 1 95 ? 11.477 1.299 -4.683 1.00 85.69 95 LEU A C 1
ATOM 773 O O . LEU A 1 95 ? 10.353 1.521 -4.239 1.00 85.69 95 LEU A O 1
ATOM 777 N N . ALA A 1 96 ? 11.773 1.451 -5.975 1.00 83.88 96 ALA A N 1
ATOM 778 C CA . ALA A 1 96 ? 10.818 1.938 -6.969 1.00 83.88 96 ALA A CA 1
ATOM 779 C C . ALA A 1 96 ? 9.592 1.020 -7.086 1.00 83.88 96 ALA A C 1
ATOM 781 O O . ALA A 1 96 ? 8.458 1.496 -7.150 1.00 83.88 96 ALA A O 1
ATOM 782 N N . SER A 1 97 ? 9.805 -0.298 -7.045 1.00 83.06 97 SER A N 1
ATOM 783 C CA . SER A 1 97 ? 8.713 -1.276 -7.085 1.00 83.06 97 SER A CA 1
ATOM 784 C C . SER A 1 97 ? 7.843 -1.205 -5.828 1.00 83.06 97 SER A C 1
ATOM 786 O O . SER A 1 97 ? 6.622 -1.209 -5.935 1.00 83.06 97 SER A O 1
ATOM 788 N N . TRP A 1 98 ? 8.443 -1.105 -4.636 1.00 86.88 98 TRP A N 1
ATOM 789 C CA . TRP A 1 98 ? 7.679 -0.984 -3.390 1.00 86.88 98 TRP A CA 1
ATOM 790 C C . TRP A 1 98 ? 6.896 0.321 -3.299 1.00 86.88 98 TRP A C 1
ATOM 792 O O . TRP A 1 98 ? 5.735 0.288 -2.904 1.00 86.88 98 TRP A O 1
ATOM 802 N N . LYS A 1 99 ? 7.491 1.448 -3.710 1.00 89.19 99 LYS A N 1
ATOM 803 C CA . LYS A 1 99 ? 6.791 2.740 -3.781 1.00 89.19 99 LYS A CA 1
ATOM 804 C C . LYS A 1 99 ? 5.529 2.632 -4.630 1.00 89.19 99 LYS A C 1
ATOM 806 O O . LYS A 1 99 ? 4.457 3.015 -4.171 1.00 89.19 99 LYS A O 1
ATOM 811 N N . PHE A 1 100 ? 5.647 2.031 -5.812 1.00 86.75 100 PHE A N 1
ATOM 812 C CA . PHE A 1 100 ? 4.518 1.847 -6.714 1.00 86.75 100 PHE A CA 1
ATOM 813 C C . PHE A 1 100 ? 3.395 1.041 -6.057 1.00 86.75 100 PHE A C 1
ATOM 815 O O . PHE A 1 100 ? 2.246 1.471 -6.057 1.00 86.75 100 PHE A O 1
ATOM 822 N N . LEU A 1 101 ? 3.724 -0.095 -5.438 1.00 86.12 101 LEU A N 1
ATOM 823 C CA . LEU A 1 101 ? 2.738 -0.945 -4.765 1.00 86.12 101 LEU A CA 1
ATOM 824 C C . LEU A 1 101 ? 2.025 -0.230 -3.623 1.00 86.12 101 LEU A C 1
ATOM 826 O O . LEU A 1 101 ? 0.801 -0.296 -3.532 1.00 86.12 101 LEU A O 1
ATOM 830 N N . THR A 1 102 ? 2.782 0.487 -2.795 1.00 89.25 102 THR A N 1
ATOM 831 C CA . THR A 1 102 ? 2.224 1.287 -1.706 1.00 89.25 102 THR A CA 1
ATOM 832 C C . THR A 1 102 ? 1.262 2.342 -2.240 1.00 89.25 102 THR A C 1
ATOM 834 O O . THR A 1 102 ? 0.145 2.445 -1.740 1.00 89.25 102 THR A O 1
ATOM 837 N N . PHE A 1 103 ? 1.638 3.077 -3.291 1.00 90.94 103 PHE A N 1
ATOM 838 C CA . PHE A 1 103 ? 0.743 4.058 -3.902 1.00 90.94 103 PHE A CA 1
ATOM 839 C C . PHE A 1 103 ? -0.526 3.419 -4.463 1.00 90.94 103 PHE A C 1
ATOM 841 O O . PHE A 1 103 ? -1.615 3.930 -4.213 1.00 90.94 103 PHE A O 1
ATOM 848 N N . MET A 1 104 ? -0.422 2.294 -5.175 1.00 88.56 104 MET A N 1
ATOM 849 C CA . MET A 1 104 ? -1.603 1.622 -5.721 1.00 88.56 104 MET A CA 1
ATOM 850 C C . MET A 1 104 ? -2.575 1.184 -4.622 1.00 88.56 104 MET A C 1
ATOM 852 O O . MET A 1 104 ? -3.779 1.370 -4.782 1.00 88.56 104 MET A O 1
ATOM 856 N N . GLU A 1 105 ? -2.087 0.646 -3.502 1.00 88.50 105 GLU A N 1
ATOM 857 C CA . GLU A 1 105 ? -2.954 0.276 -2.376 1.00 88.50 105 GLU A CA 1
ATOM 858 C C . GLU A 1 105 ? -3.587 1.495 -1.694 1.00 88.50 105 GLU A C 1
ATOM 860 O O . GLU A 1 105 ? -4.777 1.459 -1.377 1.00 88.50 105 GLU A O 1
ATOM 865 N N . ILE A 1 106 ? -2.846 2.600 -1.545 1.00 90.31 106 ILE A N 1
ATOM 866 C CA . ILE A 1 106 ? -3.401 3.867 -1.044 1.00 90.31 106 ILE A CA 1
ATOM 867 C C . ILE A 1 106 ? -4.532 4.350 -1.957 1.00 90.31 106 ILE A C 1
ATOM 869 O O . ILE A 1 106 ? -5.627 4.647 -1.484 1.00 90.31 106 ILE A O 1
ATOM 873 N N . PHE A 1 107 ? -4.319 4.388 -3.274 1.00 90.00 107 PHE A N 1
ATOM 874 C CA . PHE A 1 107 ? -5.348 4.861 -4.199 1.00 90.00 107 PHE A CA 1
ATOM 875 C C . PHE A 1 107 ? -6.551 3.932 -4.293 1.00 90.00 107 PHE A C 1
ATOM 877 O O . PHE A 1 107 ? -7.668 4.420 -4.434 1.00 90.00 107 PHE A O 1
ATOM 884 N N . LYS A 1 108 ? -6.374 2.614 -4.158 1.00 88.81 108 LYS A N 1
ATOM 885 C CA . LYS A 1 108 ? -7.514 1.697 -4.029 1.00 88.81 108 LYS A CA 1
ATOM 886 C C . LYS A 1 108 ? -8.378 2.053 -2.831 1.00 88.81 108 LYS A C 1
ATOM 888 O O . LYS A 1 108 ? -9.596 2.063 -2.963 1.00 88.81 108 LYS A O 1
ATOM 893 N N . VAL A 1 109 ? -7.766 2.349 -1.684 1.00 87.25 109 VAL A N 1
ATOM 894 C CA . VAL A 1 109 ? -8.491 2.803 -0.491 1.00 87.25 109 VAL A CA 1
ATOM 895 C C . VAL A 1 109 ? -9.232 4.105 -0.803 1.00 87.25 109 VAL A C 1
ATOM 897 O O . VAL A 1 109 ? -10.456 4.119 -0.757 1.00 87.25 109 VAL A O 1
ATOM 900 N N . LEU A 1 110 ? -8.532 5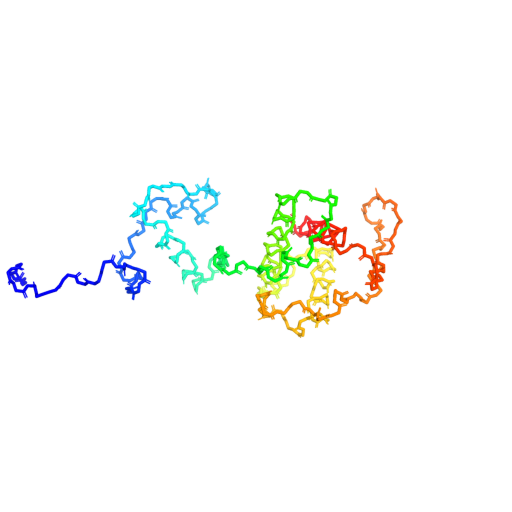.138 -1.277 1.00 87.88 110 LEU A N 1
ATOM 901 C CA . LEU A 1 110 ? -9.136 6.443 -1.582 1.00 87.88 110 LEU A CA 1
ATOM 902 C C . LEU A 1 110 ? -10.276 6.384 -2.617 1.00 87.88 110 LEU A C 1
ATOM 904 O O . LEU A 1 110 ? -11.215 7.170 -2.532 1.00 87.88 110 LEU A O 1
ATOM 908 N N . LEU A 1 111 ? -10.206 5.466 -3.587 1.00 87.75 111 LEU A N 1
ATOM 909 C CA . LEU A 1 111 ? -11.229 5.280 -4.623 1.00 87.75 111 LEU A CA 1
ATOM 910 C C . LEU A 1 111 ? -12.404 4.393 -4.190 1.00 87.75 111 LEU A C 1
ATOM 912 O O . LEU A 1 111 ? -13.472 4.478 -4.788 1.00 87.75 111 LEU A O 1
ATOM 916 N N . THR A 1 112 ? -12.214 3.512 -3.204 1.00 83.38 112 THR A N 1
ATOM 917 C CA . THR A 1 112 ? -13.274 2.611 -2.702 1.00 83.38 112 THR A CA 1
ATOM 918 C C . THR A 1 112 ? -13.976 3.143 -1.462 1.00 83.38 112 THR A C 1
ATOM 920 O O . THR A 1 112 ? -15.035 2.639 -1.093 1.00 83.38 112 THR A O 1
ATOM 923 N N . GLU A 1 113 ? -13.414 4.162 -0.822 1.00 75.69 113 GLU A N 1
ATOM 924 C CA . GLU A 1 113 ? -14.077 4.869 0.259 1.00 75.69 113 GLU A CA 1
ATOM 925 C C . GLU A 1 113 ? -15.333 5.600 -0.233 1.00 75.69 113 GLU A C 1
ATOM 927 O O . GLU A 1 113 ? -15.299 6.311 -1.238 1.00 75.69 113 GLU A O 1
ATOM 932 N N . ASP A 1 114 ? -16.436 5.461 0.516 1.00 59.88 114 ASP A N 1
ATOM 933 C CA . ASP A 1 114 ? -17.689 6.179 0.263 1.00 59.88 114 ASP A CA 1
ATOM 934 C C . ASP A 1 114 ? -17.406 7.687 0.183 1.00 59.88 114 ASP A C 1
ATOM 936 O O . ASP A 1 114 ? -17.084 8.354 1.178 1.00 59.88 114 ASP A O 1
ATOM 940 N N . ALA A 1 115 ? -17.503 8.220 -1.035 1.00 56.28 115 ALA A N 1
ATOM 941 C CA . ALA A 1 115 ? -17.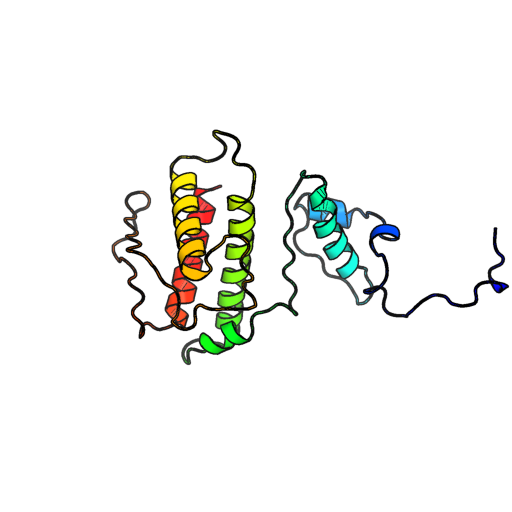255 9.611 -1.361 1.00 56.28 115 ALA A CA 1
ATOM 942 C C . ALA A 1 115 ? -18.356 10.483 -0.752 1.00 56.28 115 ALA A C 1
ATOM 944 O O . ALA A 1 115 ? -19.316 10.873 -1.419 1.00 56.28 115 ALA A O 1
ATOM 945 N N . ARG A 1 116 ? -18.219 10.810 0.539 1.00 58.84 116 ARG A N 1
ATOM 946 C CA . ARG A 1 116 ? -19.042 11.843 1.173 1.00 58.84 116 ARG A CA 1
ATOM 947 C C . ARG A 1 116 ? -19.002 13.094 0.282 1.00 58.84 116 ARG A C 1
ATOM 949 O O . ARG A 1 116 ? -17.899 13.558 -0.045 1.00 58.84 116 ARG A O 1
ATOM 956 N N . PRO A 1 117 ? -20.158 13.645 -0.129 1.00 56.12 117 PRO A N 1
ATOM 957 C CA . PRO A 1 117 ? -20.193 14.842 -0.955 1.00 56.12 117 PRO A CA 1
ATOM 958 C C . PRO A 1 117 ? -19.355 15.957 -0.318 1.00 56.12 117 PRO A C 1
ATOM 960 O O . PRO A 1 117 ? -19.544 16.291 0.846 1.00 56.12 117 PRO A O 1
ATOM 963 N N . GLY A 1 118 ? -18.400 16.504 -1.075 1.00 69.75 118 GLY A N 1
ATOM 964 C CA . GLY A 1 118 ? -17.549 17.611 -0.618 1.00 69.75 118 GLY A CA 1
ATOM 965 C C . GLY A 1 118 ? -16.261 17.226 0.121 1.00 69.75 118 GLY A C 1
ATOM 966 O O . GLY A 1 118 ? -15.530 18.127 0.509 1.00 69.75 118 GLY A O 1
ATOM 967 N N . ARG A 1 119 ? -15.933 15.934 0.276 1.00 77.44 119 ARG A N 1
ATOM 968 C CA . ARG A 1 119 ? -14.694 15.501 0.958 1.00 77.44 119 ARG A CA 1
ATOM 969 C C . ARG A 1 119 ? -13.405 15.988 0.291 1.00 77.44 119 ARG A C 1
ATOM 971 O O . ARG A 1 119 ? -12.450 16.319 0.979 1.00 77.44 119 ARG A O 1
ATOM 978 N N . TYR A 1 120 ? -13.380 15.989 -1.038 1.00 82.75 120 TYR A N 1
ATOM 979 C CA . TYR A 1 120 ? -12.198 16.319 -1.829 1.00 82.75 120 TYR A CA 1
ATOM 980 C C . TYR A 1 120 ? -12.400 17.627 -2.596 1.00 82.75 120 TYR A C 1
ATOM 982 O O . TYR A 1 120 ? -13.470 17.854 -3.176 1.00 82.75 120 TYR A O 1
ATOM 990 N N . ALA A 1 121 ? -11.355 18.457 -2.642 1.00 84.38 121 ALA A N 1
ATOM 991 C CA . ALA A 1 121 ? -11.287 19.633 -3.505 1.00 84.38 121 ALA A CA 1
ATOM 992 C C . ALA A 1 121 ? -11.388 19.246 -4.995 1.00 84.38 121 ALA A C 1
ATOM 994 O O . ALA A 1 121 ? -11.254 18.079 -5.373 1.00 84.38 121 ALA A O 1
ATOM 995 N N . SER A 1 122 ? -11.629 20.225 -5.870 1.00 81.69 122 SER A N 1
ATOM 996 C CA . SER A 1 122 ? -11.762 19.990 -7.317 1.00 81.69 122 SER A CA 1
ATOM 997 C C . SER A 1 122 ? -10.549 19.288 -7.924 1.00 81.69 122 SER A C 1
ATOM 999 O O . SER A 1 122 ? -10.718 18.404 -8.762 1.00 81.69 122 SER A O 1
ATOM 1001 N N . ASP A 1 123 ? -9.343 19.650 -7.495 1.00 80.88 123 ASP A N 1
ATOM 1002 C CA . ASP A 1 123 ? -8.112 19.099 -8.063 1.00 80.88 123 ASP A CA 1
ATOM 1003 C C . ASP A 1 123 ? -7.839 17.683 -7.552 1.00 80.88 123 ASP A C 1
ATOM 1005 O O . ASP A 1 123 ? -7.525 16.799 -8.349 1.00 80.88 123 ASP A O 1
ATOM 1009 N N . ALA A 1 124 ? -8.128 17.417 -6.276 1.00 84.06 124 ALA A N 1
ATOM 1010 C CA . ALA A 1 124 ? -8.142 16.071 -5.707 1.00 84.06 124 ALA A CA 1
ATOM 1011 C C . ALA A 1 124 ? -9.104 15.134 -6.465 1.00 84.06 124 ALA A C 1
ATOM 1013 O O . ALA A 1 124 ? -8.747 14.005 -6.800 1.00 84.06 124 ALA A O 1
ATOM 1014 N N . LYS A 1 125 ? -10.307 15.612 -6.825 1.00 84.75 125 LYS A N 1
ATOM 1015 C CA . LYS A 1 125 ? -11.262 14.834 -7.639 1.00 84.75 125 LYS A CA 1
ATOM 1016 C C . LYS A 1 125 ? -10.716 14.516 -9.032 1.00 84.75 125 LYS A C 1
ATOM 1018 O O . LYS A 1 125 ? -10.885 13.396 -9.506 1.00 84.75 125 LYS A O 1
ATOM 1023 N N . LYS A 1 126 ? -10.058 15.477 -9.691 1.00 84.56 126 LYS A N 1
ATOM 1024 C CA . LYS A 1 126 ? -9.432 15.262 -11.009 1.00 84.56 126 LYS A CA 1
ATOM 1025 C C . LYS A 1 126 ? -8.285 14.252 -10.929 1.00 84.56 126 LYS A C 1
ATOM 1027 O O . LYS A 1 126 ? -8.173 13.393 -11.806 1.00 84.56 126 LYS A O 1
ATOM 1032 N N . ALA A 1 127 ? -7.463 14.337 -9.882 1.00 86.50 127 ALA A N 1
ATOM 1033 C CA . ALA A 1 127 ? -6.364 13.409 -9.636 1.00 86.50 127 ALA A CA 1
ATOM 1034 C C . ALA A 1 127 ? -6.890 11.978 -9.433 1.00 86.50 127 ALA A C 1
ATOM 1036 O O . ALA A 1 127 ? -6.480 11.067 -10.152 1.00 86.50 127 ALA A O 1
ATOM 1037 N N . LEU A 1 128 ? -7.876 11.800 -8.546 1.00 88.19 128 LEU A N 1
ATOM 1038 C CA . LEU A 1 128 ? -8.527 10.509 -8.307 1.00 88.19 128 LEU A CA 1
ATOM 1039 C C . LEU A 1 128 ? -9.168 9.939 -9.579 1.00 88.19 128 LEU A C 1
ATOM 1041 O O . LEU A 1 128 ? -8.923 8.782 -9.911 1.00 88.19 128 LEU A O 1
ATOM 1045 N N . ALA A 1 129 ? -9.899 10.751 -10.347 1.00 86.81 129 ALA A N 1
ATOM 1046 C CA . ALA A 1 129 ? -10.503 10.312 -11.608 1.00 86.81 129 ALA A CA 1
ATOM 1047 C C . ALA A 1 129 ? -9.454 9.872 -12.647 1.00 86.81 129 ALA A C 1
ATOM 1049 O O . ALA A 1 129 ? -9.672 8.925 -13.404 1.00 86.81 129 ALA A O 1
ATOM 1050 N N . SER A 1 130 ? -8.302 10.546 -12.694 1.00 86.38 130 SER A N 1
ATOM 1051 C CA . SER A 1 130 ? -7.195 10.173 -13.585 1.00 86.38 130 SER A CA 1
ATOM 1052 C C . SER A 1 130 ? -6.589 8.824 -13.192 1.00 86.38 130 SER A C 1
ATOM 1054 O O . SER A 1 130 ? -6.308 7.990 -14.054 1.00 86.38 130 SER A O 1
ATOM 1056 N N . ILE A 1 131 ? -6.442 8.581 -11.889 1.00 89.00 131 ILE A N 1
ATOM 1057 C CA . ILE A 1 131 ? -5.920 7.320 -11.359 1.00 89.00 131 ILE A CA 1
ATOM 1058 C C . ILE A 1 131 ? -6.912 6.179 -11.552 1.00 89.00 131 ILE A C 1
ATOM 1060 O O . ILE A 1 131 ? -6.513 5.090 -11.959 1.00 89.00 131 ILE A O 1
ATOM 1064 N N . GLU A 1 132 ? -8.202 6.420 -11.331 1.00 89.25 132 GLU A N 1
ATOM 1065 C CA . GLU A 1 132 ? -9.242 5.427 -11.586 1.00 89.25 132 GLU A CA 1
ATOM 1066 C C . GLU A 1 132 ? -9.223 4.972 -13.049 1.00 89.25 132 GLU A C 1
ATOM 1068 O O . GLU A 1 132 ? -9.179 3.772 -13.320 1.00 89.25 132 GLU A O 1
ATOM 1073 N N . LYS A 1 133 ? -9.159 5.916 -13.998 1.00 87.06 133 LYS A N 1
ATOM 1074 C CA . LYS A 1 133 ? -9.032 5.602 -15.430 1.00 87.06 133 LYS A CA 1
ATOM 1075 C C . LYS A 1 133 ? -7.779 4.784 -15.730 1.00 87.06 133 LYS A C 1
ATOM 1077 O O . LYS A 1 133 ? -7.852 3.800 -16.467 1.00 87.06 133 LYS A O 1
ATOM 1082 N N . PHE A 1 134 ? -6.636 5.161 -15.154 1.00 85.44 134 PHE A N 1
ATOM 1083 C CA . PHE A 1 134 ? -5.394 4.398 -15.290 1.00 85.44 134 PHE A CA 1
ATOM 1084 C C . PHE A 1 134 ? -5.560 2.960 -14.784 1.00 85.44 134 PHE A C 1
ATOM 1086 O O . PHE A 1 134 ? -5.172 2.017 -15.478 1.00 85.44 134 PHE A O 1
ATOM 1093 N N . ILE A 1 135 ? -6.189 2.774 -13.621 1.00 86.75 135 ILE A N 1
ATOM 1094 C CA . ILE A 1 135 ? -6.439 1.450 -13.050 1.00 86.75 135 ILE A CA 1
ATOM 1095 C C . ILE A 1 135 ? -7.379 0.631 -13.940 1.00 86.75 135 ILE A C 1
ATOM 1097 O O . ILE A 1 135 ? -7.050 -0.495 -14.313 1.00 86.75 135 ILE A O 1
ATOM 1101 N N . GLN A 1 136 ? -8.521 1.195 -14.332 1.00 86.00 136 GLN A N 1
ATOM 1102 C CA . GLN A 1 136 ? -9.498 0.521 -15.188 1.00 86.00 136 GLN A CA 1
ATOM 1103 C C . GLN A 1 136 ? -8.884 0.105 -16.531 1.00 86.00 136 GLN A C 1
ATOM 1105 O O . GLN A 1 136 ? -9.111 -1.007 -16.999 1.00 86.00 136 GLN A O 1
ATOM 1110 N N . LYS A 1 137 ? -8.036 0.941 -17.137 1.00 82.81 137 LYS A N 1
ATOM 1111 C CA . LYS A 1 137 ? -7.414 0.622 -18.430 1.00 82.81 137 LYS A CA 1
ATOM 1112 C C . LYS A 1 137 ? -6.397 -0.520 -18.353 1.00 82.81 137 LYS A C 1
ATOM 1114 O O . LYS A 1 137 ? -6.249 -1.287 -19.307 1.00 82.81 137 LYS A O 1
ATOM 1119 N N . ASN A 1 138 ? -5.670 -0.614 -17.243 1.00 80.12 138 ASN A N 1
ATOM 1120 C CA . ASN A 1 138 ? -4.595 -1.590 -17.075 1.00 80.12 138 ASN A CA 1
ATOM 1121 C C . ASN A 1 138 ? -5.082 -2.905 -16.451 1.00 80.12 138 ASN A C 1
ATOM 1123 O O . ASN A 1 138 ? -4.574 -3.965 -16.817 1.00 80.12 138 ASN A O 1
ATOM 1127 N N . TRP A 1 139 ? -6.085 -2.856 -15.570 1.00 84.06 139 TRP A N 1
ATOM 1128 C CA . TRP A 1 139 ? -6.562 -4.024 -14.822 1.00 84.06 139 TRP A CA 1
ATOM 1129 C C . TRP A 1 139 ? -8.083 -4.236 -14.832 1.00 84.06 139 TRP A C 1
ATOM 1131 O O . TRP A 1 139 ? -8.562 -5.205 -14.249 1.00 84.06 139 TRP A O 1
ATOM 1141 N N . GLY A 1 140 ? -8.861 -3.368 -15.478 1.00 83.38 140 GLY A N 1
ATOM 1142 C CA . GLY A 1 140 ? -10.315 -3.505 -15.628 1.00 83.38 140 GLY A CA 1
ATOM 1143 C C . GLY A 1 140 ? -11.138 -3.068 -14.414 1.00 83.38 140 GLY A C 1
ATOM 1144 O O . GLY A 1 140 ? -12.248 -2.576 -14.586 1.00 83.38 140 GLY A O 1
ATOM 1145 N N . ALA A 1 141 ? -10.610 -3.199 -13.196 1.00 85.44 141 ALA A N 1
ATOM 1146 C CA . ALA A 1 141 ? -11.325 -2.860 -11.966 1.00 85.44 141 ALA A CA 1
ATOM 1147 C C . ALA A 1 141 ? -10.381 -2.358 -10.867 1.00 85.44 141 ALA A C 1
ATOM 1149 O O . ALA A 1 141 ? -9.213 -2.734 -10.829 1.00 85.44 141 ALA A O 1
ATOM 1150 N N . ILE A 1 142 ? -10.904 -1.561 -9.927 1.00 83.56 142 ILE A N 1
ATOM 1151 C CA . ILE A 1 142 ? -10.141 -1.043 -8.773 1.00 83.56 142 ILE A CA 1
ATOM 1152 C C . ILE A 1 142 ? -9.679 -2.177 -7.844 1.00 83.56 142 ILE A C 1
ATOM 1154 O O . ILE A 1 142 ? -8.562 -2.153 -7.334 1.00 83.56 142 ILE A O 1
ATOM 1158 N N . ALA A 1 143 ? -10.491 -3.226 -7.694 1.00 79.75 143 ALA A N 1
ATOM 1159 C CA . ALA A 1 143 ? -10.198 -4.397 -6.864 1.00 79.75 143 ALA A CA 1
ATOM 1160 C C . ALA A 1 143 ? -9.167 -5.371 -7.480 1.00 79.75 143 ALA A C 1
ATOM 1162 O O . ALA A 1 143 ? -9.147 -6.553 -7.139 1.00 79.75 143 ALA A O 1
ATOM 1163 N N . PHE A 1 144 ? -8.328 -4.912 -8.411 1.00 79.19 144 PHE A N 1
ATOM 1164 C CA . PHE A 1 144 ? -7.368 -5.773 -9.092 1.00 79.19 144 PHE A CA 1
ATOM 1165 C C . PHE A 1 144 ? -6.292 -6.331 -8.154 1.00 79.19 144 PHE A C 1
ATOM 1167 O O . PHE A 1 144 ? -5.844 -5.675 -7.208 1.00 79.19 144 PHE A O 1
ATOM 1174 N N . ASP A 1 145 ? -5.816 -7.533 -8.473 1.00 75.50 145 ASP A N 1
ATOM 1175 C CA . ASP A 1 145 ? -4.681 -8.148 -7.794 1.00 75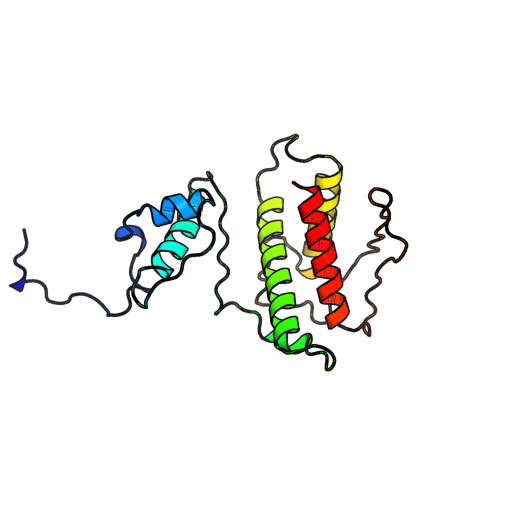.50 145 ASP A CA 1
ATOM 1176 C C . ASP A 1 145 ? -3.372 -7.740 -8.487 1.00 75.50 145 ASP A C 1
ATOM 1178 O O . ASP A 1 145 ? -3.011 -8.275 -9.540 1.00 75.50 145 ASP A O 1
ATOM 1182 N N . TYR A 1 146 ? -2.639 -6.798 -7.883 1.00 67.06 146 TYR A N 1
ATOM 1183 C CA . TYR A 1 146 ? -1.355 -6.320 -8.409 1.00 67.06 146 TYR A CA 1
ATOM 1184 C C . TYR A 1 146 ? -0.296 -7.433 -8.486 1.00 67.06 146 TYR A C 1
ATOM 1186 O O . TYR A 1 146 ? 0.704 -7.284 -9.188 1.00 67.06 146 TYR A O 1
ATOM 1194 N N . ARG A 1 147 ? -0.503 -8.554 -7.778 1.00 64.50 147 ARG A N 1
ATOM 1195 C CA . ARG A 1 147 ? 0.433 -9.684 -7.719 1.00 64.50 147 ARG A CA 1
ATOM 1196 C C . ARG A 1 147 ? 0.393 -10.539 -8.981 1.00 64.50 147 ARG A C 1
ATOM 1198 O O . ARG A 1 147 ? 1.360 -11.245 -9.255 1.00 64.50 147 ARG A O 1
ATOM 1205 N N . LYS A 1 148 ? -0.714 -10.517 -9.736 1.00 57.78 148 LYS A N 1
ATOM 1206 C CA . LYS A 1 148 ? -0.975 -11.524 -10.780 1.00 57.78 148 LYS A CA 1
ATOM 1207 C C . LYS A 1 148 ? -0.761 -11.055 -12.210 1.00 57.78 148 LYS A C 1
ATOM 1209 O O . LYS A 1 148 ? -0.550 -11.903 -13.074 1.00 57.78 148 LYS A O 1
ATOM 1214 N N . THR A 1 149 ? -0.738 -9.753 -12.481 1.00 52.41 149 THR A N 1
ATOM 1215 C CA . THR A 1 149 ? -0.578 -9.307 -13.868 1.00 52.41 149 THR A CA 1
ATOM 1216 C C . THR A 1 149 ? -0.053 -7.881 -13.937 1.00 52.41 149 THR A C 1
ATOM 1218 O O . THR A 1 149 ? -0.739 -6.924 -13.585 1.00 52.41 149 THR A O 1
ATOM 1221 N N . PHE A 1 150 ? 1.152 -7.733 -14.482 1.00 57.44 150 PHE A N 1
ATOM 1222 C CA . PHE A 1 150 ? 1.418 -6.576 -15.329 1.00 57.44 150 PHE A CA 1
ATOM 1223 C C . PHE A 1 150 ? 0.689 -6.820 -16.634 1.00 57.44 150 PHE A C 1
ATOM 1225 O O . PHE A 1 150 ? 0.834 -7.935 -17.152 1.00 57.44 150 PHE A O 1
ATOM 1232 N N . PRO A 1 151 ? -0.042 -5.838 -17.188 1.00 55.78 151 PRO A N 1
ATOM 1233 C CA . PRO A 1 151 ? -0.538 -5.978 -18.544 1.00 55.78 151 PRO A CA 1
ATOM 1234 C C . PRO A 1 151 ? 0.653 -6.411 -19.401 1.00 55.78 151 PRO A C 1
ATOM 1236 O O . PRO A 1 151 ? 1.727 -5.808 -19.346 1.00 55.78 151 PRO A O 1
ATOM 1239 N N . SER A 1 152 ? 0.518 -7.534 -20.102 1.00 49.34 152 SER A N 1
ATOM 1240 C CA . SER A 1 152 ? 1.631 -8.245 -20.744 1.00 49.34 152 SER A CA 1
ATOM 1241 C C . SER A 1 152 ? 2.419 -7.398 -21.755 1.00 49.34 152 SER A C 1
ATOM 1243 O O . SER A 1 152 ? 3.504 -7.803 -22.157 1.00 49.34 152 SER A O 1
ATOM 1245 N N . GLY A 1 153 ? 1.910 -6.217 -22.122 1.00 52.75 153 GLY A N 1
ATOM 1246 C CA . GLY A 1 153 ? 2.535 -5.241 -23.014 1.00 52.75 153 GLY A CA 1
ATOM 1247 C C . GLY A 1 153 ? 2.916 -3.900 -22.374 1.00 52.75 153 GLY A C 1
ATOM 1248 O O . GLY A 1 153 ? 3.038 -2.930 -23.114 1.00 52.75 153 GLY A O 1
ATOM 1249 N N . GLY A 1 154 ? 3.072 -3.820 -21.047 1.00 60.38 154 GLY A N 1
ATOM 1250 C CA . GLY A 1 154 ? 3.393 -2.570 -20.342 1.00 60.38 154 GLY A CA 1
ATOM 1251 C C . GLY A 1 154 ? 2.152 -1.764 -19.943 1.00 60.38 154 GLY A C 1
ATOM 1252 O O . GLY A 1 154 ? 1.020 -2.210 -20.132 1.00 60.38 154 GLY A O 1
ATOM 1253 N N . PHE A 1 155 ? 2.358 -0.586 -19.352 1.00 65.50 155 PHE A N 1
ATOM 1254 C CA . PHE A 1 155 ? 1.253 0.273 -18.932 1.00 65.50 155 PHE A CA 1
ATOM 1255 C C . PHE A 1 155 ? 0.608 0.973 -20.124 1.00 65.50 155 PHE A C 1
ATOM 1257 O O . PHE A 1 155 ? 1.283 1.594 -20.943 1.00 65.50 155 PHE A O 1
ATOM 1264 N N . LYS A 1 156 ? -0.719 0.907 -20.200 1.00 61.25 156 LYS A N 1
ATOM 1265 C CA . LYS A 1 156 ? -1.502 1.662 -21.170 1.00 61.25 156 LYS A CA 1
ATOM 1266 C C . LYS A 1 156 ? -1.929 2.986 -20.553 1.00 61.25 156 LYS A C 1
ATOM 1268 O O . LYS A 1 156 ? -2.594 3.010 -19.518 1.00 61.25 156 LYS A O 1
ATOM 1273 N N . PHE A 1 157 ? -1.620 4.067 -21.251 1.00 60.19 157 PHE A N 1
ATOM 1274 C CA . PHE A 1 157 ? -2.066 5.421 -20.944 1.00 60.19 157 PHE A CA 1
ATOM 1275 C C . PHE A 1 157 ? -3.004 5.862 -22.078 1.00 60.19 157 PHE A C 1
ATOM 1277 O O . PHE A 1 157 ? -2.754 5.528 -23.233 1.00 60.19 157 PHE A O 1
ATOM 1284 N N . ASP A 1 158 ? -4.152 6.478 -21.791 1.00 47.34 158 ASP A N 1
ATOM 1285 C CA . ASP A 1 158 ? -4.881 7.255 -22.810 1.00 47.34 158 ASP A CA 1
ATOM 1286 C C . ASP A 1 158 ? -4.463 8.686 -22.628 1.00 47.34 158 ASP A C 1
ATOM 1288 O O . ASP A 1 158 ? -4.766 9.212 -21.560 1.00 47.34 158 ASP A O 1
ATOM 1292 N N . GLY A 1 159 ? -3.773 9.249 -23.630 1.00 43.28 159 GLY A N 1
ATOM 1293 C CA . GLY A 1 159 ? -3.488 10.677 -23.752 1.00 43.28 159 GLY A CA 1
ATOM 1294 C C . GLY A 1 159 ? -3.444 11.384 -22.408 1.00 43.28 159 GLY A C 1
ATOM 1295 O O . GLY A 1 159 ? -4.230 12.305 -22.192 1.00 43.28 159 GLY A O 1
ATOM 1296 N N . ILE A 1 160 ? -2.604 10.897 -21.478 1.00 43.59 160 ILE A N 1
ATOM 1297 C CA . ILE A 1 160 ? -2.424 11.566 -20.196 1.00 43.59 160 ILE A CA 1
ATOM 1298 C C . ILE A 1 160 ? -1.566 12.774 -20.532 1.00 43.59 160 ILE A C 1
ATOM 1300 O O . ILE A 1 160 ? -0.349 12.794 -20.355 1.00 43.59 160 ILE A O 1
ATOM 1304 N N . SER A 1 161 ? -2.229 13.768 -21.109 1.00 35.41 161 SER A N 1
ATOM 1305 C CA . SER A 1 161 ? -1.779 15.134 -21.134 1.00 35.41 161 SER A CA 1
ATOM 1306 C C . SER A 1 161 ? -1.812 15.565 -19.683 1.00 35.41 161 SER A C 1
ATOM 1308 O O . SER A 1 161 ? -2.818 16.033 -19.154 1.00 35.41 161 SER A O 1
ATOM 1310 N N . PHE A 1 162 ? -0.687 15.338 -19.015 1.00 40.25 162 PHE A N 1
ATOM 1311 C CA . PHE A 1 162 ? -0.266 16.251 -17.980 1.00 40.25 162 PHE A CA 1
ATOM 1312 C C . PHE A 1 162 ? -0.155 17.606 -18.658 1.00 40.25 162 PHE A C 1
ATOM 1314 O O . PHE A 1 162 ? 0.850 17.914 -19.291 1.00 40.25 162 PHE A O 1
ATOM 1321 N N . GLU A 1 163 ? -1.219 18.388 -18.583 1.00 31.92 163 GLU A N 1
ATOM 1322 C CA . GLU A 1 163 ? -1.076 19.828 -18.626 1.00 31.92 163 GLU A CA 1
ATOM 1323 C C . GLU A 1 163 ? -0.910 20.274 -17.175 1.00 31.92 163 GLU A C 1
ATOM 1325 O O . GLU A 1 163 ? -1.894 20.386 -16.437 1.00 31.92 163 GLU A O 1
ATOM 1330 N N . PRO A 1 164 ? 0.336 20.480 -16.714 1.00 33.94 164 PRO A N 1
ATOM 1331 C CA . PRO A 1 164 ? 0.607 21.013 -15.395 1.00 33.94 164 PRO A CA 1
ATOM 1332 C C . PRO A 1 164 ? 0.355 22.521 -15.448 1.00 33.94 164 PRO A C 1
ATOM 1334 O O . PRO A 1 164 ? 1.279 23.318 -15.370 1.00 33.94 164 PRO A O 1
ATOM 1337 N N . GLN A 1 165 ? -0.893 22.950 -15.635 1.00 33.19 165 GLN A N 1
ATOM 1338 C CA . GLN A 1 165 ? -1.199 24.380 -15.540 1.00 33.19 165 GLN A CA 1
ATOM 1339 C C . GLN A 1 165 ? -1.387 24.853 -14.091 1.00 33.19 165 GLN A C 1
ATOM 1341 O O . GLN A 1 165 ? -1.428 26.056 -13.863 1.00 33.19 165 GLN A O 1
ATOM 1346 N N . ALA A 1 166 ? -1.428 23.954 -13.096 1.00 37.03 166 ALA A N 1
ATOM 1347 C CA . ALA A 1 166 ? -1.576 24.346 -11.688 1.00 37.03 166 ALA A CA 1
ATOM 1348 C C . ALA A 1 166 ? -0.266 24.386 -10.875 1.00 37.03 166 ALA A C 1
ATOM 1350 O O . ALA A 1 166 ? -0.241 25.005 -9.819 1.00 37.03 166 ALA A O 1
ATOM 1351 N N . PHE A 1 167 ? 0.830 23.784 -11.346 1.00 38.66 167 PHE A N 1
ATOM 1352 C CA . PHE A 1 167 ? 2.124 23.817 -10.652 1.00 38.66 167 PHE A CA 1
ATOM 1353 C C . PHE A 1 167 ? 3.247 23.854 -11.688 1.00 38.66 167 PHE A C 1
ATOM 1355 O O . PHE A 1 167 ? 3.501 22.866 -12.371 1.00 38.66 167 PHE A O 1
ATOM 1362 N N . GLY A 1 168 ? 3.874 25.023 -11.841 1.00 31.16 168 GLY A N 1
ATOM 1363 C CA . GLY A 1 168 ? 4.854 25.306 -12.885 1.00 31.16 168 GLY A CA 1
ATOM 1364 C C . GLY A 1 168 ? 6.067 24.378 -12.860 1.00 31.16 168 GLY A C 1
ATOM 1365 O O . GLY A 1 168 ? 7.015 24.628 -12.131 1.00 31.16 168 GLY A O 1
ATOM 1366 N N . PHE A 1 169 ? 6.050 23.362 -13.720 1.00 31.66 169 PHE A N 1
ATOM 1367 C CA . PHE A 1 169 ? 7.217 22.655 -14.243 1.00 31.66 169 PHE A CA 1
ATOM 1368 C C . PHE A 1 169 ? 6.904 22.241 -15.688 1.00 31.66 169 PHE A C 1
ATOM 1370 O O . PHE A 1 169 ? 5.825 21.734 -15.989 1.00 31.66 169 PHE A O 1
ATOM 1377 N N . GLY A 1 170 ? 7.819 22.562 -16.603 1.00 29.48 170 GLY A N 1
ATOM 1378 C CA . GLY A 1 170 ? 7.595 22.516 -18.045 1.00 29.48 170 GLY A CA 1
ATOM 1379 C C . GLY A 1 170 ? 7.437 21.112 -18.642 1.00 29.48 170 GLY A C 1
ATOM 1380 O O . GLY A 1 170 ? 8.213 20.211 -18.354 1.00 29.48 170 GLY A O 1
ATOM 1381 N N . LEU A 1 171 ? 6.446 21.018 -19.538 1.00 32.16 171 LEU A N 1
ATOM 1382 C CA . LEU A 1 171 ? 6.401 20.281 -20.812 1.00 32.16 171 LEU A CA 1
ATOM 1383 C C . LEU A 1 171 ? 6.925 18.833 -20.872 1.00 32.16 171 LEU A C 1
ATOM 1385 O O . LEU A 1 171 ? 8.110 18.578 -21.066 1.00 32.16 171 LEU A O 1
ATOM 1389 N N . GLY A 1 172 ? 5.973 17.897 -20.942 1.00 32.00 172 GLY A N 1
ATOM 1390 C CA . GLY A 1 172 ? 6.166 16.594 -21.577 1.00 32.00 172 GLY A CA 1
ATOM 1391 C C . GLY A 1 172 ? 5.003 15.637 -21.319 1.00 32.00 172 GLY A C 1
ATOM 1392 O O . GLY A 1 172 ? 4.943 15.011 -20.267 1.00 32.00 172 GLY A O 1
ATOM 1393 N N . SER A 1 173 ? 4.093 15.478 -22.284 1.00 36.09 173 SER A N 1
ATOM 1394 C CA . SER A 1 173 ? 3.153 14.351 -22.300 1.00 36.09 173 SER A CA 1
ATOM 1395 C C . SER A 1 173 ? 3.950 13.048 -22.383 1.00 36.09 173 SER A C 1
ATOM 1397 O O . SER A 1 173 ? 4.681 12.830 -23.354 1.00 36.09 173 SER A O 1
ATOM 1399 N N . VAL A 1 174 ? 3.841 12.178 -21.378 1.00 38.25 174 VAL A N 1
ATOM 1400 C CA . VAL A 1 174 ? 4.532 10.884 -21.402 1.00 38.25 174 VAL A CA 1
ATOM 1401 C C . VAL A 1 174 ? 3.685 9.888 -22.188 1.00 38.25 174 VAL A C 1
ATOM 1403 O O . VAL A 1 174 ? 2.845 9.177 -21.642 1.00 38.25 174 VAL A O 1
ATOM 1406 N N . GLU A 1 175 ? 3.928 9.819 -23.492 1.00 37.06 175 GLU A N 1
ATOM 1407 C CA . GLU A 1 175 ? 3.557 8.651 -24.283 1.00 37.06 175 GLU A CA 1
ATOM 1408 C C . GLU A 1 175 ? 4.616 7.568 -24.022 1.00 37.06 175 GLU A C 1
ATOM 1410 O O . GLU A 1 175 ? 5.736 7.626 -24.538 1.00 37.06 175 GLU A O 1
ATOM 1415 N N . VAL A 1 176 ? 4.306 6.597 -23.157 1.00 41.84 176 VAL A N 1
ATOM 1416 C CA . VAL A 1 176 ? 5.183 5.436 -22.942 1.00 41.84 176 VAL A CA 1
ATOM 1417 C C . VAL A 1 176 ? 5.118 4.570 -24.199 1.00 41.84 176 VAL A C 1
ATOM 1419 O O . VAL A 1 176 ? 4.234 3.727 -24.354 1.00 41.84 176 VAL A O 1
ATOM 1422 N N . LYS A 1 177 ? 6.036 4.814 -25.140 1.00 37.41 177 LYS A N 1
ATOM 1423 C CA . LYS A 1 177 ? 6.254 3.929 -26.289 1.00 37.41 177 LYS A CA 1
ATOM 1424 C C . LYS A 1 177 ? 6.678 2.548 -25.786 1.00 37.41 177 LYS A C 1
ATOM 1426 O O . LYS A 1 177 ? 7.332 2.436 -24.753 1.00 37.41 177 LYS A O 1
ATOM 1431 N N . LYS A 1 178 ? 6.354 1.507 -26.559 1.00 40.84 178 LYS A N 1
ATOM 1432 C CA . LYS A 1 178 ? 6.734 0.102 -26.302 1.00 40.84 178 LYS A CA 1
ATOM 1433 C C . LYS A 1 178 ? 8.231 -0.107 -26.001 1.00 40.84 178 LYS A C 1
ATOM 1435 O O . LYS A 1 178 ? 8.556 -1.087 -25.343 1.00 40.84 178 LYS A O 1
ATOM 1440 N N . ASP A 1 179 ? 9.085 0.823 -26.437 1.00 38.31 179 ASP A N 1
ATOM 1441 C CA . ASP A 1 179 ? 10.547 0.790 -26.291 1.00 38.31 179 ASP A CA 1
ATOM 1442 C C . ASP A 1 179 ? 11.102 1.819 -25.286 1.00 38.31 179 ASP A C 1
ATOM 1444 O O . ASP A 1 179 ? 12.314 2.006 -25.196 1.00 38.31 179 ASP A O 1
ATOM 1448 N N . ALA A 1 180 ? 10.244 2.532 -24.546 1.00 48.75 180 ALA A N 1
ATOM 1449 C CA . ALA A 1 180 ? 10.709 3.401 -23.471 1.00 48.75 180 ALA A CA 1
ATOM 1450 C C . ALA A 1 180 ? 11.309 2.548 -22.346 1.00 48.75 180 ALA A C 1
ATOM 1452 O O . ALA A 1 180 ? 10.736 1.523 -21.969 1.00 48.75 180 ALA A O 1
ATOM 1453 N N . ASP A 1 181 ? 12.446 2.987 -21.803 1.00 57.69 181 ASP A N 1
ATOM 1454 C CA . ASP A 1 181 ? 13.095 2.339 -20.667 1.00 57.69 181 ASP A CA 1
ATOM 1455 C C . ASP A 1 181 ? 12.073 2.153 -19.533 1.00 57.69 181 ASP A C 1
ATOM 1457 O O . ASP A 1 181 ? 11.555 3.102 -18.928 1.00 57.69 181 ASP A O 1
ATOM 1461 N N . LEU A 1 182 ? 11.721 0.891 -19.298 1.00 59.50 182 LEU A N 1
ATOM 1462 C CA . LEU A 1 182 ? 10.695 0.487 -18.348 1.00 59.50 182 LEU A CA 1
ATOM 1463 C C . LEU A 1 182 ? 11.042 0.966 -16.930 1.00 59.50 182 LEU A C 1
ATOM 1465 O O . LEU A 1 182 ? 10.140 1.245 -16.140 1.00 59.50 182 LEU A O 1
ATOM 1469 N N . SER A 1 183 ? 12.328 1.129 -16.613 1.00 61.34 183 SER A N 1
ATOM 1470 C CA . SER A 1 183 ? 12.773 1.658 -15.325 1.00 61.34 183 SER A CA 1
ATOM 1471 C C . SER A 1 183 ? 12.462 3.144 -15.155 1.00 61.34 183 SER A C 1
ATOM 1473 O O . SER A 1 183 ? 11.870 3.521 -14.144 1.00 61.34 183 SER A O 1
ATOM 1475 N N . GLN A 1 184 ? 12.742 3.970 -16.166 1.00 67.31 184 GLN A N 1
ATOM 1476 C CA . GLN A 1 184 ? 12.348 5.389 -16.165 1.00 67.31 184 GLN A CA 1
ATOM 1477 C C . GLN A 1 184 ? 10.826 5.550 -16.112 1.00 67.31 184 GLN A C 1
ATOM 1479 O O . GLN A 1 184 ? 10.303 6.491 -15.517 1.00 67.31 184 GLN A O 1
ATOM 1484 N N . THR A 1 185 ? 10.098 4.605 -16.710 1.00 73.75 185 THR A N 1
ATOM 1485 C CA . THR A 1 185 ? 8.633 4.583 -16.669 1.00 73.75 185 THR A CA 1
ATOM 1486 C C . THR A 1 185 ? 8.112 4.415 -15.242 1.00 73.75 185 THR A C 1
ATOM 1488 O O . THR A 1 185 ? 7.179 5.113 -14.852 1.00 73.75 185 THR A O 1
ATOM 1491 N N . LEU A 1 186 ? 8.707 3.520 -14.446 1.00 77.38 186 LEU A N 1
ATOM 1492 C CA . LEU A 1 186 ? 8.268 3.278 -13.070 1.00 77.38 186 LEU A CA 1
ATOM 1493 C C . LEU A 1 186 ? 8.577 4.459 -12.141 1.00 77.38 186 LEU A C 1
ATOM 1495 O O . LEU A 1 186 ? 7.763 4.789 -11.282 1.00 77.38 186 LEU A O 1
ATOM 1499 N N . GLU A 1 187 ? 9.729 5.106 -12.307 1.00 80.38 187 GLU A N 1
ATOM 1500 C CA . GLU A 1 187 ? 10.079 6.299 -11.527 1.00 80.38 187 GLU A CA 1
ATOM 1501 C C . GLU A 1 187 ? 9.126 7.457 -11.810 1.00 80.38 187 GLU A C 1
ATOM 1503 O O . GLU A 1 187 ? 8.526 7.988 -10.879 1.00 80.38 187 GLU A O 1
ATOM 1508 N N . ARG A 1 188 ? 8.879 7.761 -13.089 1.00 80.94 188 ARG A N 1
ATOM 1509 C CA . ARG A 1 188 ? 7.896 8.780 -13.494 1.00 80.94 188 ARG A CA 1
ATOM 1510 C C . ARG A 1 188 ? 6.491 8.461 -12.998 1.00 80.94 188 ARG A C 1
ATOM 1512 O O . ARG A 1 188 ? 5.747 9.354 -12.602 1.00 80.94 188 ARG A O 1
ATOM 1519 N N . LEU A 1 189 ? 6.116 7.183 -13.001 1.00 83.62 189 LEU A N 1
ATOM 1520 C CA . LEU A 1 189 ? 4.830 6.746 -12.472 1.00 83.62 189 LEU A CA 1
ATOM 1521 C C . LEU A 1 189 ? 4.744 6.974 -10.958 1.00 83.62 189 LEU A C 1
ATOM 1523 O O . LEU A 1 189 ? 3.725 7.452 -10.474 1.00 83.62 189 LEU A O 1
ATOM 1527 N N . ASN A 1 190 ? 5.815 6.685 -10.218 1.00 88.19 190 ASN A N 1
ATOM 1528 C CA . ASN A 1 190 ? 5.889 6.979 -8.789 1.00 88.19 190 ASN A CA 1
ATOM 1529 C C . ASN A 1 190 ? 5.815 8.484 -8.500 1.00 88.19 190 ASN A C 1
ATOM 1531 O O . ASN A 1 190 ? 5.124 8.877 -7.565 1.00 88.19 190 ASN A O 1
ATOM 1535 N N . GLU A 1 191 ? 6.487 9.321 -9.291 1.00 89.00 191 GLU A N 1
ATOM 1536 C CA . GLU A 1 191 ? 6.402 10.783 -9.175 1.00 89.00 191 GLU A CA 1
ATOM 1537 C C . GLU A 1 191 ? 4.984 11.292 -9.439 1.00 89.00 191 GLU A C 1
ATOM 1539 O O . GLU A 1 191 ? 4.463 12.114 -8.686 1.00 89.00 191 GLU A O 1
ATOM 1544 N N . TRP A 1 192 ? 4.317 10.765 -10.467 1.00 86.88 192 TRP A N 1
ATOM 1545 C CA . TRP A 1 192 ? 2.922 11.094 -10.732 1.00 86.88 192 TRP A CA 1
ATOM 1546 C C . TRP A 1 192 ? 2.003 10.718 -9.574 1.00 86.88 192 TRP A C 1
ATOM 1548 O O . TRP A 1 192 ? 1.216 11.549 -9.122 1.00 86.88 192 TRP A O 1
ATOM 1558 N N . LEU A 1 193 ? 2.100 9.474 -9.102 1.00 90.00 193 LEU A N 1
ATOM 1559 C CA . LEU A 1 193 ? 1.283 8.964 -8.005 1.00 90.00 193 LEU A CA 1
ATOM 1560 C C . LEU A 1 193 ? 1.516 9.778 -6.728 1.00 90.00 193 LEU A C 1
ATOM 1562 O O . LEU A 1 193 ? 0.559 10.097 -6.026 1.00 90.00 193 LEU A O 1
ATOM 1566 N N . TRP A 1 194 ? 2.761 10.178 -6.465 1.00 91.81 194 TRP A N 1
ATOM 1567 C CA . TRP A 1 194 ? 3.094 11.083 -5.371 1.00 91.81 194 TRP A CA 1
ATOM 1568 C C . TRP A 1 194 ? 2.417 12.449 -5.521 1.00 91.81 194 TRP A C 1
ATOM 1570 O O . TRP A 1 194 ? 1.728 12.889 -4.606 1.00 91.81 194 TRP A O 1
ATOM 1580 N N . ASN A 1 195 ? 2.547 13.099 -6.680 1.00 87.12 195 ASN A N 1
ATOM 1581 C CA . ASN A 1 195 ? 1.936 14.409 -6.924 1.00 87.12 195 ASN A CA 1
ATOM 1582 C C . ASN A 1 195 ? 0.405 14.359 -6.825 1.00 87.12 195 ASN A C 1
ATOM 1584 O O . ASN A 1 195 ? -0.218 15.270 -6.282 1.00 87.12 195 ASN A O 1
ATOM 1588 N N . ALA A 1 196 ? -0.207 13.278 -7.308 1.00 87.38 196 ALA A N 1
ATOM 1589 C CA . ALA A 1 196 ? -1.637 13.055 -7.168 1.00 87.38 196 ALA A CA 1
ATOM 1590 C C . ALA A 1 196 ? -2.055 12.872 -5.701 1.00 87.38 196 ALA A C 1
ATOM 1592 O O . ALA A 1 196 ? -3.111 13.361 -5.315 1.00 87.38 196 ALA A O 1
ATOM 1593 N N . LEU A 1 197 ? -1.232 12.209 -4.883 1.00 88.88 197 LEU A N 1
ATOM 1594 C CA . LEU A 1 197 ? -1.484 12.051 -3.451 1.00 88.88 197 LEU A CA 1
ATOM 1595 C C . LEU A 1 197 ? -1.352 13.386 -2.705 1.00 88.88 197 LEU A C 1
ATOM 1597 O O . LEU A 1 197 ? -2.194 13.698 -1.869 1.00 88.88 197 LEU A O 1
ATOM 1601 N N . VAL A 1 198 ? -0.344 14.196 -3.045 1.00 87.44 198 VAL A N 1
ATOM 1602 C CA . VAL A 1 198 ? -0.156 15.548 -2.490 1.00 87.44 198 VAL A CA 1
ATOM 1603 C C . VAL A 1 198 ? -1.341 16.456 -2.815 1.00 87.44 198 VAL A C 1
ATOM 1605 O O . VAL A 1 198 ? -1.735 17.244 -1.973 1.00 87.44 198 VAL A O 1
ATOM 1608 N N . ALA A 1 199 ? -1.958 16.324 -3.991 1.00 80.81 199 ALA A N 1
ATOM 1609 C CA . ALA A 1 199 ? -3.143 17.107 -4.349 1.00 80.81 199 ALA A CA 1
ATOM 1610 C C . ALA A 1 199 ? -4.412 16.735 -3.549 1.00 80.81 199 ALA A C 1
ATOM 1612 O O . ALA A 1 199 ? -5.420 17.434 -3.659 1.00 80.81 199 ALA A O 1
ATOM 1613 N N . ILE A 1 200 ? -4.398 15.617 -2.811 1.00 80.06 200 ILE A N 1
ATOM 1614 C CA . ILE A 1 200 ? -5.534 15.112 -2.022 1.00 80.06 200 ILE A CA 1
ATOM 1615 C C . ILE A 1 200 ? -5.471 15.568 -0.557 1.00 80.06 200 ILE A C 1
ATOM 1617 O O . ILE A 1 200 ? -6.532 15.692 0.061 1.00 80.06 200 ILE A O 1
ATOM 1621 N N . GLY A 1 201 ? -4.265 15.776 -0.014 1.00 65.75 201 GLY A N 1
ATOM 1622 C CA . GLY A 1 201 ? -4.024 16.258 1.354 1.00 65.75 201 GLY A CA 1
ATOM 1623 C C . GLY A 1 201 ? -3.952 17.775 1.436 1.00 65.75 201 GLY A C 1
ATOM 1624 O O . GLY A 1 201 ? -4.388 18.302 2.481 1.00 65.75 201 GLY A O 1
#

Sequence (201 aa):
MKDLCEVKNFGAIAAEDDDIKRFFVQTPVYDDVESGTRQVVIGRKGAGKTALYLALIERTDDRKFFARGLAFRDYPWALHARYAHPAMTRYERFLASWKFLTFMEIFKVLLTEDARPGRYASDAKKALASIEKFIQKNWGAIAFDYRKTFPSGGFKFDGISFEPQAFGFGLGSVEVKKDADLSQTLERLNEWLWNALVAIG

Secondary structure (DSSP, 8-state):
---GGG------S-TTSS-HHHH----HHHHHHHTTS-------TTSSHHHHHHHHHHGGGGSSS------GGG--HHHHHHT--TTS-HHHHHHHHHHHHHHHHHHHHHHHS---TTSS-HHHHHHHHHHHHHHHHHHSSTT--TTT---TT----S-------SS----------TTS-HHHHHHHHHHHHHHHHHTT-

Foldseek 3Di:
DDDPVPDPDPDDPDCVPPPLVVVDDDDVVLVCVLVVVDVDDDDDPPPCPVSSLVVSCVVCVVVPDHDDDDDPVLQQVVQLVVLPDVPDDSVLSVVLSVLLVVLLVVLLCVLPPDPDPPLFDPLLVVLSVQVQVQCCVQAVHSPGRPNPDGPPQHGDDDQPPPPVPPDDDDDDRDPPDSPPNNNVVSVVVSVSSVVSVVNGD

Radius of gyration: 21.38 Å; chains: 1; bounding box: 42×59×63 Å

pLDDT: mean 73.64, std 16.81, range [29.48, 93.0]